Protein AF-A0A7S3YWC9-F1 (afdb_monomer_lite)

Structure (mmCIF, N/CA/C/O backbone):
data_AF-A0A7S3YWC9-F1
#
_entry.id   AF-A0A7S3YWC9-F1
#
loop_
_atom_site.group_PDB
_atom_site.id
_atom_site.type_symbol
_atom_site.label_atom_id
_atom_site.label_alt_id
_atom_site.label_comp_id
_atom_site.label_asym_id
_atom_site.label_entity_id
_atom_site.label_seq_id
_atom_site.pdbx_PDB_ins_code
_atom_site.Cartn_x
_atom_site.Cartn_y
_atom_site.Cartn_z
_atom_site.occupancy
_atom_site.B_iso_or_equiv
_atom_site.auth_seq_id
_atom_site.auth_comp_id
_atom_site.auth_asym_id
_atom_site.auth_atom_id
_atom_site.pdbx_PDB_model_num
ATOM 1 N N . MET A 1 1 ? -3.045 -3.819 38.146 1.00 42.88 1 MET A N 1
ATOM 2 C CA . MET A 1 1 ? -2.302 -2.640 38.639 1.00 42.88 1 MET A CA 1
ATOM 3 C C . MET A 1 1 ? -0.813 -2.975 38.538 1.00 42.88 1 MET A C 1
ATOM 5 O O . MET A 1 1 ? -0.310 -3.694 39.388 1.00 42.88 1 MET A O 1
ATOM 9 N N . PHE A 1 2 ? -0.145 -2.601 37.438 1.00 42.12 2 PHE A N 1
ATOM 10 C CA . PHE A 1 2 ? 1.292 -2.864 37.251 1.00 42.12 2 PHE A CA 1
ATOM 11 C C . PHE A 1 2 ? 2.088 -1.762 37.959 1.00 42.12 2 PHE A C 1
ATOM 13 O O . PHE A 1 2 ? 1.835 -0.580 37.729 1.00 42.12 2 PHE A O 1
ATOM 20 N N . ARG A 1 3 ? 2.966 -2.163 38.887 1.00 41.91 3 ARG A N 1
ATOM 21 C CA . ARG A 1 3 ? 3.725 -1.267 39.766 1.00 41.91 3 ARG A CA 1
ATOM 22 C C . ARG A 1 3 ? 4.802 -0.473 39.016 1.00 41.91 3 ARG A C 1
ATOM 24 O O . ARG A 1 3 ? 5.261 -0.832 37.939 1.00 41.91 3 ARG A O 1
ATOM 31 N N . THR A 1 4 ? 5.141 0.635 39.656 1.00 50.56 4 THR A N 1
ATOM 32 C CA . THR A 1 4 ? 5.934 1.804 39.277 1.00 50.56 4 THR A CA 1
ATOM 33 C C . THR A 1 4 ? 7.431 1.556 39.064 1.00 50.56 4 THR A C 1
ATOM 35 O O . THR A 1 4 ? 8.121 1.118 39.977 1.00 50.56 4 THR A O 1
ATOM 38 N N . ALA A 1 5 ? 7.918 1.948 37.884 1.00 52.59 5 ALA A N 1
ATOM 39 C CA . ALA A 1 5 ? 9.000 2.909 37.592 1.00 52.59 5 ALA A CA 1
ATOM 40 C C . ALA A 1 5 ? 10.338 2.951 38.376 1.00 52.59 5 ALA A C 1
ATOM 42 O O . ALA A 1 5 ? 11.137 3.823 38.052 1.00 52.59 5 ALA A O 1
ATOM 43 N N . ARG A 1 6 ? 10.642 2.080 39.347 1.00 50.91 6 ARG A N 1
ATOM 44 C CA . ARG A 1 6 ? 11.919 2.172 40.095 1.00 50.91 6 ARG A CA 1
ATOM 45 C C . ARG A 1 6 ? 12.992 1.127 39.776 1.00 50.91 6 ARG A C 1
ATOM 47 O O . ARG A 1 6 ? 14.111 1.332 40.211 1.00 50.91 6 ARG A O 1
ATOM 54 N N . ASP A 1 7 ? 12.716 0.147 38.912 1.00 51.97 7 ASP A N 1
ATOM 55 C CA . ASP A 1 7 ? 13.722 -0.811 38.403 1.00 51.97 7 ASP A CA 1
ATOM 56 C C . ASP A 1 7 ? 13.701 -0.912 36.864 1.00 51.97 7 ASP A C 1
ATOM 58 O O . ASP A 1 7 ? 13.568 -1.987 36.282 1.00 51.97 7 ASP A O 1
ATOM 62 N N . GLN A 1 8 ? 13.793 0.220 36.157 1.00 53.19 8 GLN A N 1
ATOM 63 C CA . GLN A 1 8 ? 13.735 0.251 34.681 1.00 53.19 8 GLN A CA 1
ATOM 64 C C . GLN A 1 8 ? 15.002 -0.261 33.962 1.00 53.19 8 GLN A C 1
ATOM 66 O O . GLN A 1 8 ? 15.089 -0.149 32.743 1.00 53.19 8 GLN A O 1
ATOM 71 N N . HIS A 1 9 ? 15.968 -0.862 34.662 1.00 58.16 9 HIS A N 1
ATOM 72 C CA . HIS A 1 9 ? 17.237 -1.297 34.059 1.00 58.16 9 HIS A CA 1
ATOM 73 C C . HIS A 1 9 ? 17.319 -2.784 33.671 1.00 58.16 9 HIS A C 1
ATOM 75 O O . HIS A 1 9 ? 18.366 -3.215 33.199 1.00 58.16 9 HIS A O 1
ATOM 81 N N . THR A 1 10 ? 16.256 -3.582 33.818 1.00 73.25 10 THR A N 1
ATOM 82 C CA . THR A 1 10 ? 16.351 -5.045 33.609 1.00 73.25 10 THR A CA 1
ATOM 83 C C . THR A 1 10 ? 15.710 -5.575 32.325 1.00 73.25 10 THR A C 1
ATOM 85 O O . THR A 1 10 ? 15.980 -6.715 31.952 1.00 73.25 10 THR A O 1
ATOM 88 N N . ALA A 1 11 ? 14.915 -4.780 31.602 1.00 78.06 11 ALA A N 1
ATOM 89 C CA . ALA A 1 11 ? 14.302 -5.209 30.343 1.00 78.06 11 ALA A CA 1
ATOM 90 C C . ALA A 1 11 ? 14.842 -4.392 29.154 1.00 78.06 11 ALA A C 1
ATOM 92 O O . ALA A 1 11 ? 14.719 -3.168 29.166 1.00 78.06 11 ALA A O 1
ATOM 93 N N . PRO A 1 12 ? 15.361 -5.030 28.083 1.00 87.69 12 PRO A N 1
ATOM 94 C CA . PRO A 1 12 ? 15.857 -4.322 26.899 1.00 87.69 12 PRO A CA 1
ATOM 95 C C . PRO A 1 12 ? 14.731 -3.738 26.023 1.00 87.69 12 PRO A C 1
ATOM 97 O O . PRO A 1 12 ? 14.980 -3.274 24.912 1.00 87.69 12 PRO A O 1
ATOM 100 N N . PHE A 1 13 ? 13.479 -3.787 26.486 1.00 85.12 13 PHE A N 1
ATOM 101 C CA . PHE A 1 13 ? 12.311 -3.302 25.762 1.00 85.12 13 PHE A CA 1
ATOM 102 C C . PHE A 1 13 ? 11.205 -2.838 26.714 1.00 85.12 13 PHE A C 1
ATOM 104 O O . PHE A 1 13 ? 11.057 -3.334 27.831 1.00 85.12 13 PHE A O 1
ATOM 111 N N . ALA A 1 14 ? 10.367 -1.922 26.228 1.00 82.19 14 ALA A N 1
ATOM 112 C CA . ALA A 1 14 ? 9.150 -1.505 26.911 1.00 82.19 14 ALA A CA 1
ATOM 113 C C . ALA A 1 14 ? 7.955 -2.315 26.387 1.00 82.19 14 ALA A C 1
ATOM 115 O O . ALA A 1 14 ? 7.675 -2.323 25.187 1.00 82.19 14 ALA A O 1
ATOM 116 N N . MET A 1 15 ? 7.218 -2.975 27.280 1.00 83.56 15 MET A N 1
ATOM 117 C CA . MET A 1 15 ? 5.976 -3.655 26.913 1.00 83.56 15 MET A CA 1
ATOM 118 C C . MET A 1 15 ? 4.797 -2.683 27.003 1.00 83.56 15 MET A C 1
ATOM 120 O O . MET A 1 15 ? 4.598 -2.020 28.019 1.00 83.56 15 MET A O 1
ATOM 124 N N . GLN A 1 16 ? 3.991 -2.608 25.944 1.00 82.62 16 GLN A N 1
ATOM 125 C CA . GLN A 1 16 ? 2.797 -1.764 25.904 1.00 82.62 16 GLN A CA 1
ATOM 126 C C . GLN A 1 16 ? 1.638 -2.489 25.223 1.00 82.62 16 GLN A C 1
ATOM 128 O O . GLN A 1 16 ? 1.804 -3.105 24.170 1.00 82.62 16 GLN A O 1
ATOM 133 N N . SER A 1 17 ? 0.438 -2.364 25.789 1.00 87.12 17 SER A N 1
ATOM 134 C CA . SER A 1 17 ? -0.778 -2.883 25.168 1.00 87.12 17 SER A CA 1
ATOM 135 C C . SER A 1 17 ? -1.225 -2.016 23.984 1.00 87.12 17 SER A C 1
ATOM 137 O O . SER A 1 17 ? -0.977 -0.802 23.917 1.00 87.12 17 SER A O 1
ATOM 139 N N . LYS A 1 18 ? -1.905 -2.645 23.021 1.00 89.19 18 LYS A N 1
ATOM 140 C CA . LYS A 1 18 ? -2.627 -1.932 21.961 1.00 89.19 18 LYS A CA 1
ATOM 141 C C . LYS A 1 18 ? -3.876 -1.278 22.556 1.00 89.19 18 LYS A C 1
ATOM 143 O O . LYS A 1 18 ? -4.546 -1.885 23.389 1.00 89.19 18 LYS A O 1
ATOM 148 N N . THR A 1 19 ? -4.190 -0.060 22.120 1.00 90.19 19 THR A N 1
ATOM 149 C CA . THR A 1 19 ? -5.457 0.582 22.487 1.00 90.19 19 THR A CA 1
ATOM 150 C C . THR A 1 19 ? -6.546 0.062 21.562 1.00 90.19 19 THR A C 1
ATOM 152 O O . THR A 1 19 ? -6.403 0.133 20.342 1.00 90.19 19 THR A O 1
ATOM 155 N N . PHE A 1 20 ? -7.641 -0.427 22.135 1.00 93.31 20 PHE A N 1
ATOM 156 C CA . PHE A 1 20 ? -8.847 -0.769 21.390 1.00 93.31 20 PHE A CA 1
ATOM 157 C C . PHE A 1 20 ? -9.882 0.329 21.611 1.00 93.31 20 PHE A C 1
ATOM 159 O O . PHE A 1 20 ? -10.142 0.725 22.747 1.00 93.31 20 PHE A O 1
ATOM 166 N N . LYS A 1 21 ? -10.472 0.829 20.525 1.00 95.00 21 LYS A N 1
ATOM 167 C CA . LYS A 1 21 ? -11.544 1.826 20.574 1.00 95.00 21 LYS A CA 1
ATOM 168 C C . LYS A 1 21 ? -12.796 1.263 19.896 1.00 95.00 21 LYS A C 1
ATOM 170 O O . LYS A 1 21 ? -12.677 0.529 18.916 1.00 95.00 21 LYS A O 1
ATOM 175 N N . PRO A 1 22 ? -14.004 1.587 20.389 1.00 95.00 22 PRO A N 1
ATOM 176 C CA . PRO A 1 22 ? -15.235 1.143 19.745 1.00 95.00 22 PRO A CA 1
ATOM 177 C C . PRO A 1 22 ? -15.368 1.778 18.356 1.00 95.00 22 PRO A C 1
ATOM 179 O O . PRO A 1 22 ? -14.975 2.929 18.174 1.00 95.00 22 PRO A O 1
ATOM 182 N N . LYS A 1 23 ? -16.003 1.083 17.400 1.00 95.19 23 LYS A N 1
ATOM 183 C CA . LYS A 1 23 ? -16.115 1.540 15.997 1.00 95.19 23 LYS A CA 1
ATOM 184 C C . LYS A 1 23 ? -16.633 2.976 15.832 1.00 95.19 23 LYS A C 1
ATOM 186 O O . LYS A 1 23 ? -16.156 3.711 14.980 1.00 95.19 23 LYS A O 1
ATOM 191 N N . ARG A 1 24 ? -17.530 3.437 16.716 1.00 93.50 24 ARG A N 1
ATOM 192 C CA . ARG A 1 24 ? -18.053 4.823 16.726 1.00 93.50 24 ARG A CA 1
ATOM 193 C C . ARG A 1 24 ? -16.973 5.903 16.893 1.00 93.50 24 ARG A C 1
ATOM 195 O O . ARG A 1 24 ? -17.226 7.069 16.618 1.00 93.50 24 ARG A O 1
ATOM 202 N N . LYS A 1 25 ? -15.790 5.526 17.384 1.00 96.31 25 LYS A N 1
ATOM 203 C CA . LYS A 1 25 ? -14.623 6.393 17.570 1.00 96.31 25 LYS A CA 1
ATOM 204 C C . LYS A 1 25 ? -13.650 6.344 16.389 1.00 96.31 25 LYS A C 1
ATOM 206 O O . LYS A 1 25 ? -12.582 6.932 16.491 1.00 96.31 25 LYS A O 1
ATOM 211 N N . VAL A 1 26 ? -13.992 5.693 15.273 1.00 96.94 26 VAL A N 1
ATOM 212 C CA . VAL A 1 26 ? -13.088 5.584 14.115 1.00 96.94 26 VAL A CA 1
ATOM 213 C C . VAL A 1 26 ? -12.642 6.950 13.589 1.00 96.94 26 VAL A C 1
ATOM 215 O O . VAL A 1 26 ? -11.472 7.112 13.276 1.00 96.94 26 VAL A O 1
ATOM 218 N N . GLY A 1 27 ? -13.519 7.962 13.605 1.00 96.69 27 GLY A N 1
ATOM 219 C CA . GLY A 1 27 ? -13.151 9.326 13.209 1.00 96.69 27 GLY A CA 1
ATOM 220 C C . GLY A 1 27 ? -12.074 9.951 14.100 1.00 96.69 27 GLY A C 1
ATOM 221 O O . GLY A 1 27 ? -11.192 10.621 13.588 1.00 96.69 27 GLY A O 1
ATOM 222 N N . GLU A 1 28 ? -12.093 9.666 15.407 1.00 95.94 28 GLU A N 1
ATOM 223 C CA . GLU A 1 28 ? -11.056 10.115 16.354 1.00 95.94 28 GLU A CA 1
ATOM 224 C C . GLU A 1 28 ? -9.716 9.402 16.105 1.00 95.94 28 GLU A C 1
ATOM 226 O O . GLU A 1 28 ? -8.650 9.970 16.320 1.00 95.94 28 GLU A O 1
ATOM 231 N N . ILE A 1 29 ? -9.755 8.141 15.657 1.00 96.25 29 ILE A N 1
ATOM 232 C CA . ILE A 1 29 ? -8.544 7.400 15.281 1.00 96.25 29 ILE A CA 1
ATOM 233 C C . ILE A 1 29 ? -7.969 7.984 13.993 1.00 96.25 29 ILE A C 1
ATOM 235 O O . ILE A 1 29 ? -6.792 8.323 13.954 1.00 96.25 29 ILE A O 1
ATOM 239 N N . LEU A 1 30 ? -8.803 8.127 12.962 1.00 96.50 30 LEU A N 1
ATOM 240 C CA . LEU A 1 30 ? -8.395 8.637 11.656 1.00 96.50 30 LEU A CA 1
ATOM 241 C C . LEU A 1 30 ? -7.877 10.079 11.744 1.00 96.50 30 LEU A C 1
ATOM 243 O O . LEU A 1 30 ? -6.884 10.384 11.099 1.00 96.50 30 LEU A O 1
ATOM 247 N N . SER A 1 31 ? -8.448 10.934 12.603 1.00 95.25 31 SER A N 1
ATOM 248 C CA . SER A 1 31 ? -7.921 12.290 12.835 1.00 95.25 31 SER A CA 1
ATOM 249 C C . SER A 1 31 ? -6.534 12.310 13.484 1.00 95.25 31 SER A C 1
ATOM 251 O O . SER A 1 31 ? -5.832 13.311 13.400 1.00 95.25 31 SER A O 1
ATOM 253 N N . GLY A 1 32 ? -6.147 11.226 14.161 1.00 94.88 32 GLY A N 1
ATOM 254 C CA . GLY A 1 32 ? -4.802 11.057 14.710 1.00 94.88 32 GLY A CA 1
ATOM 255 C C . GLY A 1 32 ? -3.792 10.519 13.695 1.00 94.88 32 GLY A C 1
ATOM 256 O O . GLY A 1 32 ? -2.618 10.393 14.040 1.00 94.88 32 GLY A O 1
ATOM 257 N N . ILE A 1 33 ? -4.232 10.163 12.481 1.00 96.12 33 ILE A N 1
ATOM 258 C CA . ILE A 1 33 ? -3.363 9.699 11.400 1.00 96.12 33 ILE A CA 1
ATOM 259 C C . ILE A 1 33 ? -2.966 10.897 10.541 1.00 96.12 33 ILE A C 1
ATOM 261 O O . ILE A 1 33 ? -3.806 11.538 9.916 1.00 96.12 33 ILE A O 1
ATOM 265 N N . THR A 1 34 ? -1.671 11.177 10.478 1.00 95.19 34 THR A N 1
ATOM 266 C CA . THR A 1 34 ? -1.104 12.262 9.679 1.00 95.19 34 THR A CA 1
ATOM 267 C C . THR A 1 34 ? -0.250 11.703 8.551 1.00 95.19 34 THR A C 1
ATOM 269 O O . THR A 1 34 ? 0.509 10.750 8.739 1.00 95.19 34 THR A O 1
ATOM 272 N N . ARG A 1 35 ? -0.388 12.285 7.355 1.00 92.50 35 ARG A N 1
ATOM 273 C CA . ARG A 1 35 ? 0.457 11.978 6.197 1.00 92.50 35 ARG A CA 1
ATOM 274 C C . ARG A 1 35 ? 1.744 12.792 6.294 1.00 92.50 35 ARG A C 1
ATOM 276 O O . ARG A 1 35 ? 1.698 14.009 6.431 1.00 92.50 35 ARG A O 1
ATOM 283 N N . ASP A 1 36 ? 2.877 12.117 6.205 1.00 90.69 36 ASP A N 1
ATOM 284 C CA . ASP A 1 36 ? 4.201 12.719 6.129 1.00 90.69 36 ASP A CA 1
ATOM 285 C C . ASP A 1 36 ? 4.582 12.898 4.657 1.00 90.69 36 ASP A C 1
ATOM 287 O O . ASP A 1 36 ? 4.809 11.928 3.926 1.00 90.69 36 ASP A O 1
ATOM 291 N N . SER A 1 37 ? 4.590 14.153 4.207 1.00 75.50 37 SER A N 1
ATOM 292 C CA . SER A 1 37 ? 4.972 14.543 2.848 1.00 75.50 37 SER A CA 1
ATOM 293 C C . SER A 1 37 ? 6.489 14.552 2.630 1.00 75.50 37 SER A C 1
ATOM 295 O O . SER A 1 37 ? 6.927 14.644 1.487 1.00 75.50 37 SER A O 1
ATOM 297 N N . GLY A 1 38 ? 7.295 14.425 3.692 1.00 69.44 38 GLY A N 1
ATOM 298 C CA . GLY A 1 38 ? 8.759 14.513 3.652 1.00 69.44 38 GLY A CA 1
ATOM 299 C C . GLY A 1 38 ? 9.486 13.189 3.398 1.00 69.44 38 GLY A C 1
ATOM 300 O O . GLY A 1 38 ? 10.707 13.112 3.560 1.00 69.44 38 GLY A O 1
ATOM 301 N N . SER A 1 39 ? 8.774 12.121 3.030 1.00 68.56 39 SER A N 1
ATOM 302 C CA . SER A 1 39 ? 9.408 10.839 2.714 1.00 68.56 39 SER A CA 1
ATOM 303 C C . SER A 1 39 ? 10.338 10.999 1.509 1.00 68.56 39 SER A C 1
ATOM 305 O O . SER A 1 39 ? 9.888 11.227 0.387 1.00 68.56 39 SER A O 1
ATOM 307 N N . HIS A 1 40 ? 11.643 10.811 1.728 1.00 64.50 40 HIS A N 1
ATOM 308 C CA . HIS A 1 40 ? 12.682 10.890 0.690 1.00 64.50 40 HIS A CA 1
ATOM 309 C C . HIS A 1 40 ? 12.426 9.935 -0.489 1.00 64.50 40 HIS A C 1
ATOM 311 O O . HIS A 1 40 ? 12.984 10.106 -1.565 1.00 64.50 40 HIS A O 1
ATOM 317 N N . SER A 1 41 ? 11.582 8.922 -0.280 1.00 66.75 41 SER A N 1
ATOM 318 C CA . SER A 1 41 ? 11.246 7.899 -1.266 1.00 66.75 41 SER A CA 1
ATOM 319 C C . SER A 1 41 ? 10.027 8.228 -2.131 1.00 66.75 41 SER A C 1
ATOM 321 O O . SER A 1 41 ? 9.595 7.362 -2.881 1.00 66.75 41 SER A O 1
ATOM 323 N N . GLY A 1 42 ? 9.390 9.396 -1.965 1.00 76.31 42 GLY A N 1
ATOM 324 C CA . GLY A 1 42 ? 8.139 9.753 -2.655 1.00 76.31 42 GLY A CA 1
ATOM 325 C C . GLY A 1 42 ? 6.913 8.922 -2.242 1.00 76.31 42 GLY A C 1
ATOM 326 O O . GLY A 1 42 ? 5.780 9.338 -2.476 1.00 76.31 42 GLY A O 1
ATOM 327 N N . HIS A 1 43 ? 7.118 7.778 -1.583 1.00 82.19 43 HIS A N 1
ATOM 328 C CA . HIS A 1 43 ? 6.066 6.935 -1.038 1.00 82.19 43 HIS A CA 1
ATOM 329 C C . HIS A 1 43 ? 5.444 7.605 0.196 1.00 82.19 43 HIS A C 1
ATOM 331 O O . HIS A 1 43 ? 6.183 7.967 1.124 1.00 82.19 43 HIS A O 1
ATOM 337 N N . PRO A 1 44 ? 4.107 7.731 0.267 1.00 86.56 44 PRO A N 1
ATOM 338 C CA . PRO A 1 44 ? 3.444 8.340 1.409 1.00 86.56 44 PRO A CA 1
ATOM 339 C C . PRO A 1 44 ? 3.687 7.508 2.671 1.00 86.56 44 PRO A C 1
ATOM 341 O O . PRO A 1 44 ? 3.546 6.284 2.672 1.00 86.56 44 PRO A O 1
ATOM 344 N N . VAL A 1 45 ? 4.066 8.172 3.759 1.00 91.62 45 VAL A N 1
ATOM 345 C CA . VAL A 1 45 ? 4.195 7.549 5.079 1.00 91.62 45 VAL A CA 1
ATOM 346 C C . VAL A 1 45 ? 3.120 8.143 5.970 1.00 91.62 45 VAL A C 1
ATOM 348 O O . VAL A 1 45 ? 2.926 9.354 5.977 1.00 91.62 45 VAL A O 1
ATOM 351 N N . PHE A 1 46 ? 2.414 7.305 6.720 1.00 94.00 46 PHE A N 1
ATOM 352 C CA . PHE A 1 46 ? 1.410 7.769 7.669 1.00 94.00 46 PHE A CA 1
ATOM 353 C C . PHE A 1 46 ? 1.877 7.484 9.088 1.00 94.00 46 PHE A C 1
ATOM 355 O O . PHE A 1 46 ? 2.466 6.439 9.369 1.00 94.00 46 PHE A O 1
ATOM 362 N N . TRP A 1 47 ? 1.601 8.419 9.986 1.00 96.00 47 TRP A N 1
ATOM 363 C CA . TRP A 1 47 ? 1.915 8.315 11.401 1.00 96.00 47 TRP A CA 1
ATOM 364 C C . TRP A 1 47 ? 0.637 8.422 12.210 1.00 96.00 47 TRP A C 1
ATOM 366 O O . TRP A 1 47 ? -0.181 9.289 11.947 1.00 96.00 47 TRP A O 1
ATOM 376 N N . PHE A 1 48 ? 0.477 7.565 13.212 1.00 96.06 48 PHE A N 1
ATOM 377 C CA . PHE A 1 48 ? -0.591 7.681 14.195 1.00 96.06 48 PHE A CA 1
ATOM 378 C C . PHE A 1 48 ? -0.032 8.230 15.505 1.00 96.06 48 PHE A C 1
ATOM 380 O O . PHE A 1 48 ? 0.886 7.631 16.085 1.00 96.06 48 PHE A O 1
ATOM 387 N N . GLU A 1 49 ? -0.599 9.343 15.965 1.00 95.25 49 GLU A N 1
ATOM 388 C CA . GLU A 1 49 ? -0.279 9.952 17.253 1.00 95.25 49 GLU A CA 1
ATOM 389 C C . GLU A 1 49 ? -1.388 9.716 18.283 1.00 95.25 49 GLU A C 1
ATOM 391 O O . GLU A 1 49 ? -2.569 9.944 18.029 1.00 95.25 49 GLU A O 1
ATOM 396 N N . GLU A 1 50 ? -1.002 9.270 19.479 1.00 93.62 50 GLU A N 1
ATOM 397 C CA . GLU A 1 50 ? -1.924 8.998 20.582 1.00 93.62 50 GLU A CA 1
ATOM 398 C C . GLU A 1 50 ? -1.360 9.527 21.903 1.00 93.62 50 GLU A C 1
ATOM 400 O O . GLU A 1 50 ? -0.220 9.232 22.269 1.00 93.62 50 GLU A O 1
ATOM 405 N N . ASN A 1 51 ? -2.182 10.264 22.651 1.00 91.38 51 ASN A N 1
ATOM 406 C CA . ASN A 1 51 ? -1.875 10.668 24.021 1.00 91.38 51 ASN A CA 1
ATOM 407 C C . ASN A 1 51 ? -2.346 9.580 24.994 1.00 91.38 51 ASN A C 1
ATOM 409 O O . ASN A 1 51 ? -3.522 9.213 25.000 1.00 91.38 51 ASN A O 1
ATOM 413 N N . ARG A 1 52 ? -1.436 9.069 25.829 1.00 86.50 52 ARG A N 1
ATOM 414 C CA . ARG A 1 52 ? -1.721 8.090 26.889 1.00 86.50 52 ARG A CA 1
ATOM 415 C C . ARG A 1 52 ? -1.318 8.647 28.250 1.00 86.50 52 ARG A C 1
ATOM 417 O O . ARG A 1 52 ? -0.523 9.578 28.335 1.00 86.50 52 ARG A O 1
ATOM 424 N N . SER A 1 53 ? -1.778 8.004 29.323 1.00 87.69 53 SER A N 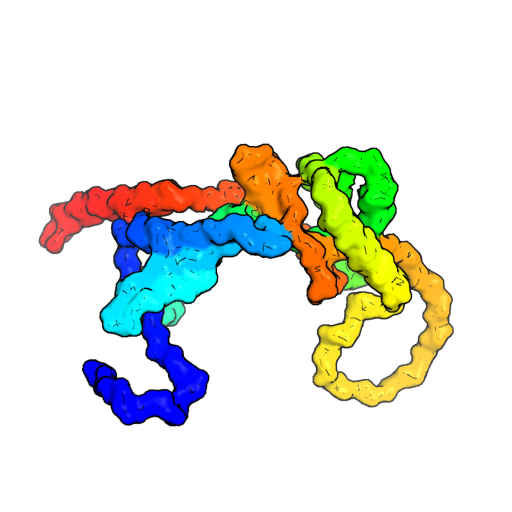1
ATOM 425 C CA . SER A 1 53 ? -1.295 8.287 30.684 1.00 87.69 53 SER A CA 1
ATOM 426 C C . SER A 1 53 ? 0.214 8.059 30.846 1.00 87.69 53 SER A C 1
ATOM 428 O O . SER A 1 53 ? 0.835 8.660 31.712 1.00 87.69 53 SER A O 1
ATOM 430 N N . THR A 1 54 ? 0.813 7.219 29.997 1.00 85.25 54 THR A N 1
ATOM 431 C CA . THR A 1 54 ? 2.258 6.949 29.952 1.00 85.25 54 THR A CA 1
ATOM 432 C C . THR A 1 54 ? 3.038 7.899 29.035 1.00 85.25 54 THR A C 1
ATOM 434 O O . THR A 1 54 ? 4.225 7.677 28.824 1.00 85.25 54 THR A O 1
ATOM 437 N N . GLY A 1 55 ? 2.386 8.899 28.432 1.00 89.12 55 GLY A N 1
ATOM 438 C CA . GLY A 1 55 ? 3.001 9.853 27.505 1.00 89.12 55 GLY A CA 1
ATOM 439 C C . GLY A 1 55 ? 2.428 9.816 26.085 1.00 89.12 55 GLY A C 1
ATOM 440 O O . GLY A 1 55 ? 1.502 9.061 25.772 1.00 89.12 55 GLY A O 1
ATOM 441 N N . LYS A 1 56 ? 2.986 10.665 25.215 1.00 91.38 56 LYS A N 1
ATOM 442 C CA . LYS A 1 56 ? 2.627 10.749 23.794 1.00 91.38 56 LYS A CA 1
ATOM 443 C C . LYS A 1 56 ? 3.346 9.658 23.003 1.00 91.38 56 LYS A C 1
ATOM 445 O O . LYS A 1 56 ? 4.551 9.470 23.148 1.00 91.38 56 LYS A O 1
ATOM 450 N N . ARG A 1 57 ? 2.613 8.952 22.144 1.00 89.88 57 ARG A N 1
ATOM 451 C CA . ARG A 1 57 ? 3.143 7.905 21.267 1.00 89.88 57 ARG A CA 1
ATOM 452 C C . ARG A 1 57 ? 2.948 8.297 19.810 1.00 89.88 57 ARG A C 1
ATOM 454 O O . ARG A 1 57 ? 1.880 8.779 19.449 1.00 89.88 57 ARG A O 1
ATOM 461 N N . ARG A 1 58 ? 3.953 8.021 18.980 1.00 94.00 58 ARG A N 1
ATOM 462 C CA . ARG A 1 58 ? 3.926 8.208 17.526 1.00 94.00 58 ARG A CA 1
ATOM 463 C C . ARG A 1 58 ? 4.445 6.934 16.860 1.00 94.00 58 ARG A C 1
ATOM 465 O O . ARG A 1 58 ? 5.559 6.517 17.155 1.00 94.00 58 ARG A O 1
ATOM 472 N N . ASN A 1 59 ? 3.644 6.284 16.014 1.00 93.94 59 ASN A N 1
ATOM 473 C CA . ASN A 1 59 ? 4.080 5.100 15.253 1.00 93.94 59 ASN A CA 1
ATOM 474 C C . ASN A 1 59 ? 3.705 5.228 13.786 1.00 93.94 59 ASN A C 1
ATOM 476 O O . ASN A 1 59 ? 2.687 5.844 13.477 1.00 93.94 59 ASN A O 1
ATOM 480 N N . MET A 1 60 ? 4.468 4.573 12.913 1.00 94.81 60 MET A N 1
ATOM 481 C CA . MET A 1 60 ? 4.040 4.368 11.534 1.00 94.81 60 MET A CA 1
ATOM 482 C C . MET A 1 60 ? 2.710 3.610 11.519 1.00 94.81 60 MET A C 1
ATOM 484 O O . MET A 1 60 ? 2.481 2.705 12.328 1.00 94.81 60 MET A O 1
ATOM 488 N N . ASN A 1 61 ? 1.829 4.004 10.614 1.00 95.38 61 ASN A N 1
ATOM 489 C CA . ASN A 1 61 ? 0.492 3.462 10.477 1.00 95.38 61 ASN A CA 1
ATOM 490 C C . ASN A 1 61 ? 0.223 3.126 9.008 1.00 95.38 61 ASN A C 1
ATOM 492 O O . ASN A 1 61 ? 0.617 3.862 8.110 1.00 95.38 61 ASN A O 1
ATOM 496 N N . ASP A 1 62 ? -0.441 2.000 8.771 1.00 94.38 62 ASP A N 1
ATOM 497 C CA . ASP A 1 62 ? -0.828 1.539 7.440 1.00 94.38 62 ASP A CA 1
ATOM 498 C C . ASP A 1 62 ? -2.344 1.316 7.318 1.00 94.38 62 ASP A C 1
ATOM 500 O O . ASP A 1 62 ? -2.799 0.583 6.442 1.00 94.38 62 ASP A O 1
ATOM 504 N N . GLY A 1 63 ? -3.127 1.949 8.197 1.00 96.06 63 GLY A N 1
ATOM 505 C CA . GLY A 1 63 ? -4.581 1.908 8.213 1.00 96.06 63 GLY A CA 1
ATOM 506 C C . GLY A 1 63 ? -5.175 1.421 9.536 1.00 96.06 63 GLY A C 1
ATOM 507 O O . GLY A 1 63 ? -4.702 1.752 10.628 1.00 96.06 63 GLY A O 1
ATOM 508 N N . LEU A 1 64 ? -6.270 0.668 9.430 1.00 97.31 64 LEU A N 1
ATOM 509 C CA . LEU A 1 64 ? -7.126 0.257 10.542 1.00 97.31 64 LEU A CA 1
ATOM 510 C C . LEU A 1 64 ? -7.338 -1.256 10.553 1.00 97.31 64 LEU A C 1
ATOM 512 O O . LEU A 1 64 ? -7.414 -1.901 9.509 1.00 97.31 64 LEU A O 1
ATOM 516 N N . ILE A 1 65 ? -7.511 -1.806 11.754 1.00 97.00 65 ILE A N 1
ATOM 517 C CA . ILE A 1 65 ? -7.921 -3.194 11.970 1.00 97.00 65 ILE A CA 1
ATOM 518 C C . ILE A 1 65 ? -9.256 -3.187 12.707 1.00 97.00 65 ILE A C 1
ATOM 520 O O . ILE A 1 65 ? -9.371 -2.607 13.788 1.00 97.00 65 ILE A O 1
ATOM 524 N N . PHE A 1 66 ? -10.255 -3.847 12.130 1.00 96.12 66 PHE A N 1
ATOM 525 C CA . PHE A 1 66 ? -11.557 -4.057 12.742 1.00 96.12 66 PHE A CA 1
ATOM 526 C C . PHE A 1 66 ? -11.621 -5.476 13.290 1.00 96.12 66 PHE A C 1
ATOM 528 O O . PHE A 1 66 ? -11.584 -6.463 12.556 1.00 96.12 66 PHE A O 1
ATOM 535 N N . THR A 1 67 ? -11.718 -5.553 14.610 1.00 94.94 67 THR A N 1
ATOM 536 C CA . THR A 1 67 ? -11.790 -6.795 15.368 1.00 94.94 67 THR A CA 1
ATOM 537 C C . THR A 1 67 ? -13.209 -6.917 15.924 1.00 94.94 67 THR A C 1
ATOM 539 O O . THR A 1 67 ? -13.630 -6.032 16.676 1.00 94.94 67 THR A O 1
ATOM 542 N N . PRO A 1 68 ? -13.966 -7.967 15.563 1.00 93.44 68 PRO A N 1
ATOM 543 C CA . PRO A 1 68 ? -15.262 -8.242 16.170 1.00 93.44 68 PRO A CA 1
ATOM 544 C C . PRO A 1 68 ? -15.169 -8.290 17.701 1.00 93.44 68 PRO A C 1
ATOM 546 O O . PRO A 1 68 ? -14.253 -8.902 18.250 1.00 93.44 68 PRO A O 1
ATOM 549 N N . SER A 1 69 ? -16.113 -7.643 18.392 1.00 90.00 69 SER A N 1
ATOM 550 C CA . SER A 1 69 ? -16.206 -7.700 19.861 1.00 90.00 69 SER A CA 1
ATOM 551 C C . SER A 1 69 ? -16.665 -9.069 20.364 1.00 90.00 69 SER A C 1
ATOM 553 O O . SER A 1 69 ? -16.410 -9.434 21.506 1.00 90.00 69 SER A O 1
ATOM 555 N N . GLU A 1 70 ? -17.352 -9.814 19.503 1.00 87.19 70 GLU A N 1
ATOM 556 C CA . GLU A 1 70 ? -17.849 -11.163 19.744 1.00 87.19 70 GLU A CA 1
ATOM 557 C C . GLU A 1 70 ? -16.934 -12.176 19.032 1.00 87.19 70 GLU A C 1
ATOM 559 O O . GLU A 1 70 ? -16.261 -11.840 18.060 1.00 87.19 70 GLU A O 1
ATOM 564 N N . GLY A 1 71 ? -16.876 -13.423 19.508 1.00 80.44 71 GLY A N 1
ATOM 565 C CA . GLY A 1 71 ? -16.101 -14.499 18.860 1.00 80.44 71 GLY A CA 1
ATOM 566 C C . GLY A 1 71 ? -14.795 -14.910 19.554 1.00 80.44 71 GLY A C 1
ATOM 567 O O . GLY A 1 71 ? -14.145 -15.854 19.099 1.00 80.44 71 GLY A O 1
ATOM 568 N N . GLY A 1 72 ? -14.440 -14.267 20.672 1.00 82.44 72 GLY A N 1
ATOM 569 C CA . GLY A 1 72 ? -13.256 -14.602 21.474 1.00 82.44 72 GLY A CA 1
ATOM 570 C C . GLY A 1 72 ? -11.931 -14.339 20.748 1.00 82.44 72 GLY A C 1
ATOM 571 O O . GLY A 1 72 ? -11.911 -13.879 19.614 1.00 82.44 72 GLY A O 1
ATOM 572 N N . TYR A 1 73 ? -10.801 -14.640 21.393 1.00 82.44 73 TYR A N 1
ATOM 573 C CA . TYR A 1 73 ? -9.465 -14.352 20.841 1.00 82.44 73 TYR A CA 1
ATOM 574 C C . TYR A 1 73 ? -9.172 -15.087 19.522 1.00 82.44 73 TYR A C 1
ATOM 576 O O . TYR A 1 73 ? -8.535 -14.537 18.631 1.00 82.44 73 TYR A O 1
ATOM 584 N N . MET A 1 74 ? -9.664 -16.322 19.385 1.00 82.69 74 MET A N 1
ATOM 585 C CA . MET A 1 74 ? -9.394 -17.164 18.214 1.00 82.69 74 MET A CA 1
ATOM 586 C C . MET A 1 74 ? -10.214 -16.779 16.977 1.00 82.69 74 MET A C 1
ATOM 588 O O . MET A 1 74 ? -9.898 -17.259 15.894 1.00 82.69 74 MET A O 1
ATOM 592 N N . GLN A 1 75 ? -11.286 -15.991 17.141 1.00 80.94 75 GLN A N 1
ATOM 593 C CA . GLN A 1 75 ? -12.113 -15.425 16.063 1.00 80.94 75 GLN A CA 1
ATOM 594 C C . GLN A 1 75 ? -12.483 -16.402 14.937 1.00 80.94 75 GLN A C 1
ATOM 596 O O . GLN A 1 75 ? -12.584 -16.028 13.776 1.00 80.94 75 GLN A O 1
ATOM 601 N N . ARG A 1 76 ? -12.746 -17.673 15.272 1.00 82.12 76 ARG A N 1
ATOM 602 C CA . ARG A 1 76 ? -12.993 -18.730 14.270 1.00 82.12 76 ARG A CA 1
ATOM 603 C C . ARG A 1 76 ? -14.231 -18.490 13.400 1.00 82.12 76 ARG A C 1
ATOM 605 O O . ARG A 1 76 ? -14.360 -19.120 12.360 1.00 82.12 76 ARG A O 1
ATOM 612 N N . LYS A 1 77 ? -15.162 -17.647 13.857 1.00 86.94 77 LYS A N 1
ATOM 613 C CA . LYS A 1 77 ? -16.475 -17.447 13.224 1.00 86.94 77 LYS A CA 1
ATOM 614 C C . LYS A 1 77 ? -16.662 -16.080 12.573 1.00 86.94 77 LYS A C 1
ATOM 616 O O . LYS A 1 77 ? -17.567 -15.945 11.762 1.00 86.94 77 LYS A O 1
ATOM 621 N N . LEU A 1 78 ? -15.869 -15.073 12.941 1.00 91.88 78 LEU A N 1
ATOM 622 C CA . LEU A 1 78 ? -16.061 -13.702 12.468 1.00 91.88 78 LEU A CA 1
ATOM 623 C C . LEU A 1 78 ? -14.751 -13.162 11.889 1.00 91.88 78 LEU A C 1
ATOM 625 O O . LEU A 1 78 ? -13.711 -13.307 12.533 1.00 91.88 78 LEU A O 1
ATOM 629 N N . PRO A 1 79 ? -14.782 -12.542 10.698 1.00 93.31 79 PRO A N 1
ATOM 630 C CA . PRO A 1 79 ? -13.568 -12.100 10.033 1.00 93.31 79 PRO A CA 1
ATOM 631 C C . PRO A 1 79 ? -12.939 -10.900 10.748 1.00 93.31 79 PRO A C 1
ATOM 633 O O . PRO A 1 79 ? -13.632 -10.001 11.230 1.00 93.31 79 PRO A O 1
ATOM 636 N N . ILE A 1 80 ? -11.606 -10.859 10.752 1.00 94.00 80 ILE A N 1
ATOM 637 C CA . ILE A 1 80 ? -10.847 -9.632 11.006 1.00 94.00 80 ILE A CA 1
ATOM 638 C C . ILE A 1 80 ? -10.789 -8.866 9.695 1.00 94.00 80 ILE A C 1
ATOM 640 O O . ILE A 1 80 ? -10.339 -9.409 8.686 1.00 94.00 80 ILE A O 1
ATOM 644 N N . LEU A 1 81 ? -11.196 -7.602 9.715 1.00 95.44 81 LEU A N 1
ATOM 645 C CA . LEU A 1 81 ? -11.095 -6.746 8.539 1.00 95.44 81 LEU A CA 1
ATOM 646 C C . LEU A 1 81 ? -9.908 -5.804 8.699 1.00 95.44 81 LEU A C 1
ATOM 648 O O . LEU A 1 81 ? -9.687 -5.236 9.770 1.00 95.44 81 LEU A O 1
ATOM 652 N N . LYS A 1 82 ? -9.155 -5.618 7.619 1.00 96.38 82 LYS A N 1
ATOM 653 C CA . LYS A 1 82 ? -8.111 -4.602 7.526 1.00 96.38 82 LYS A CA 1
ATOM 654 C C . LYS A 1 82 ? -8.537 -3.577 6.491 1.00 96.38 82 LYS A C 1
ATOM 656 O O . LYS A 1 82 ? -8.866 -3.939 5.369 1.00 96.38 82 LYS A O 1
ATOM 661 N N . TRP A 1 83 ? -8.474 -2.309 6.864 1.00 97.25 83 TRP A N 1
ATOM 662 C CA . TRP A 1 83 ? -8.537 -1.210 5.915 1.00 97.25 83 TRP A CA 1
ATOM 663 C C . TRP A 1 83 ? -7.159 -0.572 5.794 1.00 97.25 83 TRP A C 1
ATOM 665 O O . TRP A 1 83 ? -6.460 -0.412 6.793 1.00 97.25 83 TRP A O 1
ATOM 675 N N . LYS A 1 84 ? -6.783 -0.205 4.573 1.00 95.88 84 LYS A N 1
ATOM 676 C CA . LYS A 1 84 ? -5.543 0.491 4.233 1.00 95.88 84 LYS A CA 1
ATOM 677 C C . LYS A 1 84 ? -5.905 1.634 3.290 1.00 95.88 84 LYS A C 1
ATOM 679 O O . LYS A 1 84 ? -6.723 1.429 2.393 1.00 95.88 84 LYS A O 1
ATOM 684 N N . SER A 1 85 ? -5.304 2.807 3.490 1.00 94.06 85 SER A N 1
ATOM 685 C CA . SER A 1 85 ? -5.464 3.924 2.551 1.00 94.06 85 SER A CA 1
ATOM 686 C C . SER A 1 85 ? -5.060 3.481 1.143 1.00 94.06 85 SER A C 1
ATOM 688 O O . SER A 1 85 ? -4.058 2.777 0.990 1.00 94.06 85 SER A O 1
ATOM 690 N N . SER A 1 86 ? -5.809 3.897 0.121 1.00 93.31 86 SER A N 1
ATOM 691 C CA . SER A 1 86 ? -5.452 3.632 -1.278 1.00 93.31 86 SER A CA 1
ATOM 692 C C . SER A 1 86 ? -4.055 4.120 -1.638 1.00 93.31 86 SER A C 1
ATOM 694 O O . SER A 1 86 ? -3.382 3.469 -2.426 1.00 93.31 86 SER A O 1
ATOM 696 N N . ASP A 1 87 ? -3.593 5.193 -0.996 1.00 91.81 87 ASP A N 1
ATOM 697 C CA . ASP A 1 87 ? -2.257 5.767 -1.190 1.00 91.81 87 ASP A CA 1
ATOM 698 C C . ASP A 1 87 ? -1.130 4.784 -0.835 1.00 91.81 87 ASP A C 1
ATOM 700 O O . ASP A 1 87 ? 0.019 4.969 -1.221 1.00 91.81 87 ASP A O 1
ATOM 704 N N . LEU A 1 88 ? -1.444 3.743 -0.061 1.00 93.25 88 LEU A N 1
ATOM 705 C CA . LEU A 1 88 ? -0.498 2.714 0.349 1.00 93.25 88 LEU A CA 1
ATOM 706 C C . LEU A 1 88 ? -0.665 1.405 -0.430 1.00 93.25 88 LEU A C 1
ATOM 708 O O . LEU A 1 88 ? -0.010 0.417 -0.085 1.00 93.25 88 LEU A O 1
ATOM 712 N N . GLN A 1 89 ? -1.574 1.343 -1.403 1.00 95.06 89 GLN A N 1
ATOM 713 C CA . GLN A 1 89 ? -1.714 0.181 -2.272 1.00 95.06 89 GLN A CA 1
ATOM 714 C C . GLN A 1 89 ? -0.734 0.324 -3.432 1.00 95.06 89 GLN A C 1
ATOM 716 O O . GLN A 1 89 ? -0.944 1.107 -4.358 1.00 95.06 89 GLN A O 1
ATOM 721 N N . THR A 1 90 ? 0.357 -0.428 -3.345 1.00 95.75 90 THR A N 1
ATOM 722 C CA . THR A 1 90 ? 1.439 -0.406 -4.323 1.00 95.75 90 THR A CA 1
ATOM 723 C C . THR A 1 90 ? 1.635 -1.774 -4.949 1.00 95.75 90 THR A C 1
ATOM 725 O O . THR A 1 90 ? 1.265 -2.805 -4.380 1.00 95.75 90 THR A O 1
ATOM 728 N N . ILE A 1 91 ? 2.219 -1.774 -6.141 1.00 96.06 91 ILE A N 1
ATOM 729 C CA . ILE A 1 91 ? 2.701 -2.980 -6.808 1.00 96.06 91 ILE A CA 1
ATOM 730 C C . ILE A 1 91 ? 4.144 -2.768 -7.242 1.00 96.06 91 ILE A C 1
ATOM 732 O O . ILE A 1 91 ? 4.553 -1.657 -7.584 1.00 96.06 91 ILE A O 1
ATOM 736 N N . ASP A 1 92 ? 4.921 -3.843 -7.231 1.00 95.75 92 ASP A N 1
ATOM 737 C CA . ASP A 1 92 ? 6.273 -3.836 -7.774 1.00 95.75 92 ASP A CA 1
ATOM 738 C C . ASP A 1 92 ? 6.253 -4.369 -9.201 1.00 95.75 92 ASP A C 1
ATOM 740 O O . ASP A 1 92 ? 5.836 -5.502 -9.450 1.00 95.75 92 ASP A O 1
ATOM 744 N N . VAL A 1 93 ? 6.747 -3.575 -10.137 1.00 94.38 93 VAL A N 1
ATOM 745 C CA . VAL A 1 93 ? 6.770 -3.897 -11.565 1.00 94.38 93 VAL A CA 1
ATOM 746 C C . VAL A 1 93 ? 8.190 -3.791 -12.100 1.00 94.38 93 VAL A C 1
ATOM 748 O O . VAL A 1 93 ? 9.026 -3.085 -11.545 1.00 94.38 93 VAL A O 1
ATOM 751 N N . SER A 1 94 ? 8.489 -4.528 -13.162 1.00 93.12 94 SER A N 1
ATOM 752 C CA . SER A 1 94 ? 9.766 -4.445 -13.860 1.00 93.12 94 SER A CA 1
ATOM 753 C C . SER A 1 94 ? 9.696 -3.377 -14.945 1.00 93.12 94 SER A C 1
ATOM 755 O O . SER A 1 94 ? 8.684 -3.242 -15.629 1.00 93.12 94 SER A O 1
ATOM 757 N N . VAL A 1 95 ? 10.783 -2.636 -15.113 1.00 91.31 95 VAL A N 1
ATOM 758 C CA . VAL A 1 95 ? 10.994 -1.670 -16.188 1.00 91.31 95 VAL A CA 1
ATOM 759 C C . VAL A 1 95 ? 12.287 -2.040 -16.890 1.00 91.31 95 VAL A C 1
ATOM 761 O O . VAL A 1 95 ? 13.325 -2.206 -16.246 1.00 91.31 95 VAL A O 1
ATOM 764 N N . ARG A 1 96 ? 12.247 -2.164 -18.215 1.00 90.75 96 ARG A N 1
ATOM 765 C CA . ARG A 1 96 ? 13.433 -2.500 -19.004 1.00 90.75 96 ARG A CA 1
ATOM 766 C C . ARG A 1 96 ? 14.255 -1.252 -19.304 1.00 90.75 96 ARG A C 1
ATOM 768 O O . ARG A 1 96 ? 13.712 -0.179 -19.554 1.00 90.75 96 ARG A O 1
ATOM 775 N N . LEU A 1 97 ? 15.574 -1.411 -19.333 1.00 88.38 97 LEU A N 1
ATOM 776 C CA . LEU A 1 97 ? 16.514 -0.340 -19.661 1.00 88.38 97 LEU A CA 1
ATOM 777 C C . LEU A 1 97 ? 16.239 0.242 -21.054 1.00 88.38 97 LEU A C 1
ATOM 779 O O . LEU A 1 97 ? 16.270 1.454 -21.223 1.00 88.38 97 LEU A O 1
ATOM 783 N N . GLU A 1 98 ? 15.888 -0.609 -22.019 1.00 89.31 98 GLU A N 1
ATOM 784 C CA . GLU A 1 98 ? 15.532 -0.194 -23.383 1.00 89.31 98 GLU A CA 1
ATOM 785 C C . GLU A 1 98 ? 14.339 0.776 -23.421 1.00 89.31 98 GLU A C 1
ATOM 787 O O . GLU A 1 98 ? 14.308 1.695 -24.239 1.00 89.31 98 GLU A O 1
ATOM 792 N N . ASP A 1 99 ? 13.377 0.613 -22.510 1.00 88.12 99 ASP A N 1
ATOM 793 C CA . ASP A 1 99 ? 12.210 1.490 -22.410 1.00 88.12 99 ASP A CA 1
ATOM 794 C C . ASP A 1 99 ? 12.537 2.801 -21.682 1.00 88.12 99 ASP A C 1
ATOM 796 O O . ASP A 1 99 ? 11.914 3.821 -21.967 1.00 88.12 99 ASP A O 1
ATOM 800 N N . LEU A 1 100 ? 13.537 2.793 -20.794 1.00 86.69 100 LEU A N 1
ATOM 801 C CA . LEU A 1 100 ? 14.060 3.991 -20.124 1.00 86.69 100 LEU A CA 1
ATOM 802 C C . LEU A 1 100 ? 14.949 4.849 -21.026 1.00 86.69 100 LEU A C 1
ATOM 804 O O . LEU A 1 100 ? 15.064 6.054 -20.810 1.00 86.69 100 LEU A O 1
ATOM 808 N N . GLU A 1 101 ? 15.645 4.230 -21.977 1.00 85.88 101 GLU A N 1
ATOM 809 C CA . GLU A 1 101 ? 16.537 4.923 -22.913 1.00 85.88 101 GLU A CA 1
ATOM 810 C C . GLU A 1 101 ? 15.783 5.437 -24.148 1.00 85.88 101 GLU A C 1
ATOM 812 O O . GLU A 1 101 ? 16.206 6.408 -24.784 1.00 85.88 101 GLU A O 1
ATOM 817 N N . ARG A 1 102 ? 14.622 4.847 -24.458 1.00 85.12 102 ARG A N 1
ATOM 818 C CA . ARG A 1 102 ? 13.708 5.381 -25.468 1.00 85.12 102 ARG A CA 1
ATOM 819 C C . ARG A 1 102 ? 13.155 6.724 -24.982 1.00 85.12 102 ARG A C 1
ATOM 821 O O . ARG A 1 102 ? 12.620 6.817 -23.883 1.00 85.12 102 ARG A O 1
ATOM 828 N N . LYS A 1 103 ? 13.218 7.765 -25.822 1.00 79.19 103 LYS A N 1
ATOM 829 C CA . LYS A 1 103 ? 12.609 9.091 -25.570 1.00 79.19 103 LYS A CA 1
ATOM 830 C C . LYS A 1 103 ? 11.073 9.049 -25.685 1.00 79.19 103 LYS A C 1
ATOM 832 O O . LYS A 1 103 ? 10.484 9.790 -26.463 1.00 79.19 103 LYS A O 1
ATOM 837 N N . SER A 1 104 ? 10.448 8.125 -24.964 1.00 84.62 104 SER A N 1
ATOM 838 C CA . SER A 1 104 ? 9.001 7.967 -24.855 1.00 84.62 104 SER A CA 1
ATOM 839 C C . SER A 1 104 ? 8.471 8.853 -23.728 1.00 84.62 104 SER A C 1
ATOM 841 O O . SER A 1 104 ? 9.113 8.995 -22.687 1.00 84.62 104 SER A O 1
ATOM 843 N N . ASP A 1 105 ? 7.286 9.424 -23.916 1.00 84.62 105 ASP A N 1
ATOM 844 C CA . ASP A 1 105 ? 6.524 10.118 -22.871 1.00 84.62 105 ASP A CA 1
ATOM 845 C C . ASP A 1 105 ? 5.897 9.142 -21.860 1.00 84.62 105 ASP A C 1
ATOM 847 O O . ASP A 1 105 ? 5.526 9.532 -20.750 1.00 84.62 105 ASP A O 1
ATOM 851 N N . LYS A 1 106 ? 5.815 7.862 -22.236 1.00 85.38 106 LYS A N 1
ATOM 852 C CA . LYS A 1 106 ? 5.175 6.787 -21.476 1.00 85.38 106 LYS A CA 1
ATOM 853 C C . LYS A 1 106 ? 6.167 5.707 -21.082 1.00 85.38 106 LYS A C 1
ATOM 855 O O . LYS A 1 106 ? 6.995 5.286 -21.896 1.00 85.38 106 LYS A O 1
ATOM 860 N N . LEU A 1 107 ? 6.033 5.229 -19.849 1.00 86.25 107 LEU A N 1
ATOM 861 C CA . LEU A 1 107 ? 6.811 4.123 -19.310 1.00 86.25 107 LEU A CA 1
ATOM 862 C C . LEU A 1 107 ? 6.097 2.790 -19.559 1.00 86.25 107 LEU A C 1
ATOM 864 O O . LEU A 1 107 ? 4.941 2.618 -19.174 1.00 86.25 107 LEU A O 1
ATOM 868 N N . LYS A 1 108 ? 6.804 1.828 -20.160 1.00 88.94 108 LYS A N 1
ATOM 869 C CA . LYS A 1 108 ? 6.341 0.438 -20.229 1.00 88.94 108 LYS A CA 1
ATOM 870 C C . LYS A 1 108 ? 6.730 -0.304 -18.959 1.00 88.94 108 LYS A C 1
ATOM 872 O O . LYS A 1 108 ? 7.867 -0.194 -18.497 1.00 88.94 108 LYS A O 1
ATOM 877 N N . ILE A 1 109 ? 5.790 -1.070 -18.420 1.00 90.94 109 ILE A N 1
ATOM 878 C CA . ILE A 1 109 ? 5.988 -1.863 -17.210 1.00 90.94 109 ILE A CA 1
ATOM 879 C C . ILE A 1 109 ? 5.586 -3.317 -17.438 1.00 90.94 109 ILE A C 1
ATOM 881 O O . ILE A 1 109 ? 4.685 -3.641 -18.210 1.00 90.94 109 ILE A O 1
ATOM 885 N N . TYR A 1 110 ? 6.261 -4.205 -16.724 1.00 90.25 110 TYR A N 1
ATOM 886 C CA . TYR A 1 110 ? 6.121 -5.643 -16.883 1.00 90.25 110 TYR A CA 1
ATOM 887 C C . TYR A 1 110 ? 5.893 -6.291 -15.522 1.00 90.25 110 TYR A C 1
ATOM 889 O O . TYR A 1 110 ? 6.445 -5.862 -14.506 1.00 90.25 110 TYR A O 1
ATOM 897 N N . CYS A 1 111 ? 5.103 -7.356 -15.495 1.00 90.50 111 CYS A N 1
ATOM 898 C CA . CYS A 1 111 ? 4.946 -8.200 -14.319 1.00 90.50 111 CYS A CA 1
ATOM 899 C C . CYS A 1 111 ? 5.335 -9.642 -14.654 1.00 90.50 111 CYS A C 1
ATOM 901 O O . CYS A 1 111 ? 5.500 -10.021 -15.817 1.00 90.50 111 CYS A O 1
ATOM 903 N N . ASN A 1 112 ? 5.475 -10.464 -13.621 1.00 86.12 112 ASN A N 1
ATOM 904 C CA . ASN A 1 112 ? 5.730 -11.882 -13.823 1.0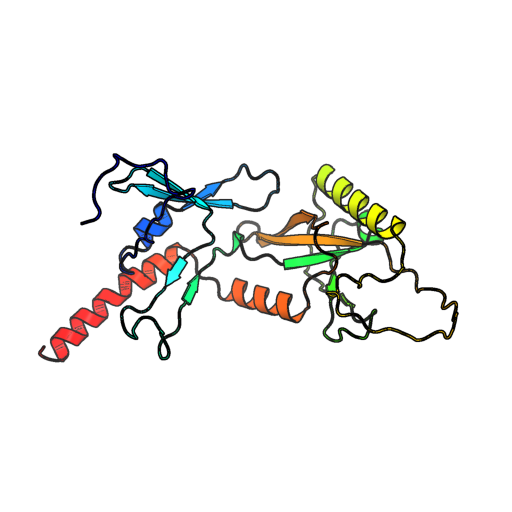0 86.12 112 ASN A CA 1
ATOM 905 C C . ASN A 1 112 ? 4.427 -12.615 -14.184 1.00 86.12 112 ASN A C 1
ATOM 907 O O . ASN A 1 112 ? 3.394 -12.426 -13.535 1.00 86.12 112 ASN A O 1
ATOM 911 N N . GLY A 1 113 ? 4.472 -13.461 -15.212 1.00 79.44 113 GLY A N 1
ATOM 912 C CA . GLY A 1 113 ? 3.372 -14.338 -15.612 1.00 79.44 113 GLY A CA 1
ATOM 913 C C . GLY A 1 113 ? 3.177 -15.515 -14.656 1.00 79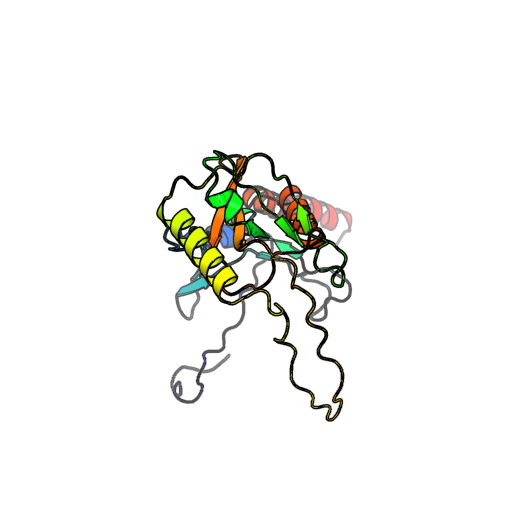.44 113 GLY A C 1
ATOM 914 O O . GLY A 1 113 ? 3.900 -15.683 -13.671 1.00 79.44 113 GLY A O 1
ATOM 915 N N . ARG A 1 114 ? 2.141 -16.323 -14.910 1.00 67.44 114 ARG A N 1
ATOM 916 C CA . ARG A 1 114 ? 1.682 -17.362 -13.971 1.00 67.44 114 ARG A CA 1
ATOM 917 C C . ARG A 1 114 ? 2.572 -18.602 -13.932 1.00 67.44 114 ARG A C 1
ATOM 919 O O . ARG A 1 114 ? 2.469 -19.344 -12.959 1.00 67.44 114 ARG A O 1
ATOM 926 N N . HIS A 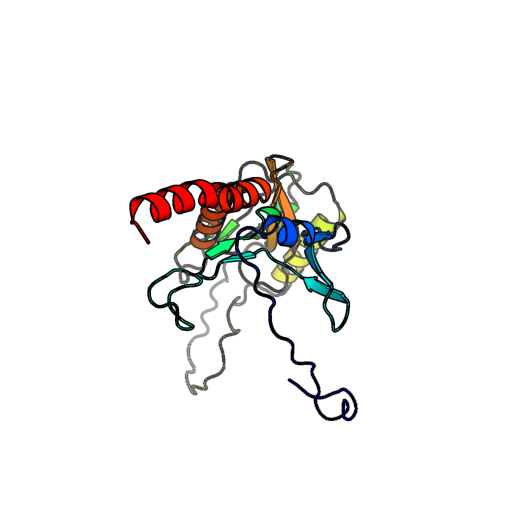1 115 ? 3.421 -18.853 -14.932 1.00 62.69 115 HIS A N 1
ATOM 927 C CA . HIS A 1 115 ? 4.260 -20.052 -14.945 1.00 62.69 115 HIS A CA 1
ATOM 928 C C . HIS A 1 115 ? 5.667 -19.792 -14.382 1.00 62.69 115 HIS A C 1
ATOM 930 O O . HIS A 1 115 ? 6.555 -19.377 -15.124 1.00 62.69 115 HIS A O 1
ATOM 936 N N . PRO A 1 116 ? 5.943 -20.135 -13.104 1.00 53.22 116 PRO A N 1
ATOM 937 C CA . PRO A 1 116 ? 7.246 -19.889 -12.475 1.00 53.22 116 PRO A CA 1
ATOM 938 C C . PRO A 1 116 ? 8.408 -20.665 -13.118 1.00 53.22 116 PRO A C 1
ATOM 940 O O . PRO A 1 116 ? 9.564 -20.352 -12.850 1.00 53.22 116 PRO A O 1
ATOM 943 N N . HIS A 1 117 ? 8.111 -21.671 -13.948 1.00 55.50 117 HIS A N 1
ATOM 944 C CA . HIS A 1 117 ? 9.097 -22.520 -14.627 1.00 55.50 117 HIS A CA 1
ATOM 945 C C . HIS A 1 117 ? 9.346 -22.141 -16.090 1.00 55.50 117 HIS A C 1
ATOM 947 O O . HIS A 1 117 ? 10.218 -22.727 -16.727 1.00 55.50 117 HIS A O 1
ATOM 953 N N . ARG A 1 118 ? 8.597 -21.180 -16.639 1.00 56.88 118 ARG A N 1
ATOM 954 C CA . ARG A 1 118 ? 8.886 -20.613 -17.955 1.00 56.88 118 ARG A CA 1
ATOM 955 C C . ARG A 1 118 ? 9.531 -19.260 -17.709 1.00 56.88 118 ARG A C 1
ATOM 957 O O . ARG A 1 118 ? 8.833 -18.282 -17.486 1.00 56.88 118 ARG A O 1
ATOM 964 N N . GLU A 1 119 ? 10.863 -19.216 -17.737 1.00 52.59 119 GLU A N 1
ATOM 965 C CA . GLU A 1 119 ? 11.655 -17.991 -17.505 1.00 52.59 119 GLU A CA 1
ATOM 966 C C . GLU A 1 119 ? 11.259 -16.812 -18.417 1.00 52.59 119 GLU A C 1
ATOM 968 O O . GLU A 1 119 ? 11.581 -15.672 -18.102 1.00 52.59 119 GLU A O 1
ATOM 973 N N . ASN A 1 120 ? 10.495 -17.068 -19.486 1.00 57.03 120 ASN A N 1
ATOM 974 C CA . ASN A 1 120 ? 10.018 -16.069 -20.442 1.00 57.03 120 ASN A CA 1
ATOM 975 C C . ASN A 1 120 ? 8.510 -15.775 -20.366 1.00 57.03 120 ASN A C 1
ATOM 977 O O . ASN A 1 120 ? 7.990 -15.082 -21.236 1.00 57.03 120 ASN A O 1
ATOM 981 N N . ASP A 1 121 ? 7.786 -16.290 -19.370 1.00 60.91 121 ASP A N 1
ATOM 982 C CA . ASP A 1 121 ? 6.367 -15.966 -19.193 1.00 60.91 121 ASP A CA 1
ATOM 983 C C . ASP A 1 121 ? 6.253 -14.618 -18.464 1.00 60.91 121 ASP A C 1
ATOM 985 O O . ASP A 1 121 ? 5.917 -14.545 -17.286 1.00 60.91 121 ASP A O 1
ATOM 989 N N . THR A 1 122 ? 6.648 -13.529 -19.129 1.00 61.53 122 THR A N 1
ATOM 990 C CA . THR A 1 122 ? 6.403 -12.166 -18.640 1.00 61.53 122 THR A CA 1
ATOM 991 C C . THR A 1 122 ? 5.061 -11.703 -19.176 1.00 61.53 122 THR A C 1
ATOM 993 O O . THR A 1 122 ? 4.879 -11.628 -20.391 1.00 61.53 122 THR A O 1
ATOM 996 N N . ALA A 1 123 ? 4.135 -11.360 -18.285 1.00 65.69 123 ALA A N 1
ATOM 997 C CA . ALA A 1 123 ? 2.917 -10.676 -18.683 1.00 65.69 123 ALA A CA 1
ATOM 998 C C . ALA A 1 123 ? 3.219 -9.175 -18.763 1.00 65.69 123 ALA A C 1
ATOM 1000 O O . ALA A 1 123 ? 3.557 -8.527 -17.767 1.00 65.69 123 ALA A O 1
ATOM 1001 N N . GLU A 1 124 ? 3.132 -8.623 -19.968 1.00 68.06 124 GLU A N 1
ATOM 1002 C CA . GLU A 1 124 ? 3.174 -7.179 -20.162 1.00 68.06 124 GLU A CA 1
ATOM 1003 C C . GLU A 1 124 ? 1.854 -6.594 -19.653 1.00 68.06 124 GLU A C 1
ATOM 1005 O O . GLU A 1 124 ? 0.777 -6.949 -20.137 1.00 68.06 124 GLU A O 1
ATOM 1010 N N . ILE A 1 125 ? 1.930 -5.735 -18.633 1.00 69.19 125 ILE A N 1
ATOM 1011 C CA . ILE A 1 125 ? 0.759 -4.995 -18.171 1.00 69.19 125 ILE A CA 1
ATOM 1012 C C . ILE A 1 125 ? 0.801 -3.648 -18.865 1.00 69.19 125 ILE A C 1
ATOM 1014 O O . ILE A 1 125 ? 1.590 -2.772 -18.517 1.00 69.19 125 ILE A O 1
ATOM 1018 N N . TYR A 1 126 ? -0.108 -3.455 -19.809 1.00 65.62 126 TYR A N 1
ATOM 1019 C CA . TYR A 1 126 ? -0.368 -2.140 -20.369 1.00 65.62 126 TYR A CA 1
ATOM 1020 C C . TYR A 1 126 ? -1.229 -1.346 -19.383 1.00 65.62 126 TYR A C 1
ATOM 1022 O O . TYR A 1 126 ? -2.434 -1.186 -19.577 1.00 65.62 126 TYR A O 1
ATOM 1030 N N . LEU A 1 127 ? -0.618 -0.850 -18.302 1.00 66.31 127 LEU A N 1
ATOM 1031 C CA . LEU A 1 127 ? -1.215 0.270 -17.585 1.00 66.31 127 LEU A CA 1
ATOM 1032 C C . LEU A 1 127 ? -1.140 1.451 -18.541 1.00 66.31 127 LEU A C 1
ATOM 1034 O O . LEU A 1 127 ? -0.046 1.898 -18.883 1.00 66.31 127 LEU A O 1
ATOM 1038 N N . ARG A 1 128 ? -2.300 1.882 -19.050 1.00 56.66 128 ARG A N 1
ATOM 1039 C CA . ARG A 1 128 ? -2.367 3.032 -19.949 1.00 56.66 128 ARG A CA 1
ATOM 1040 C C . ARG A 1 128 ? -1.669 4.200 -19.259 1.00 56.66 128 ARG A C 1
ATOM 1042 O O . ARG A 1 128 ? -2.082 4.634 -18.189 1.00 56.66 128 ARG A O 1
ATOM 1049 N N . ASP A 1 129 ? -0.601 4.649 -19.903 1.00 64.00 129 ASP A N 1
ATOM 1050 C CA . ASP A 1 129 ? 0.019 5.948 -19.712 1.00 64.00 129 ASP A CA 1
ATOM 1051 C C . ASP A 1 129 ? 0.549 6.204 -18.295 1.00 64.00 129 ASP A C 1
ATOM 1053 O O . ASP A 1 129 ? 0.152 7.168 -17.649 1.00 64.00 129 ASP A O 1
ATOM 1057 N N . ILE A 1 130 ? 1.499 5.385 -17.817 1.00 79.62 130 ILE A N 1
ATOM 1058 C CA . ILE A 1 130 ? 2.369 5.835 -16.717 1.00 79.62 130 ILE A CA 1
ATOM 1059 C C . ILE A 1 130 ? 3.253 6.950 -17.288 1.00 79.62 130 ILE A C 1
ATOM 1061 O O . ILE A 1 130 ? 4.120 6.651 -18.122 1.00 79.62 130 ILE A O 1
ATOM 1065 N N . PRO A 1 131 ? 3.047 8.221 -16.897 1.00 79.88 131 PRO A N 1
ATOM 1066 C CA . PRO A 1 131 ? 3.860 9.303 -17.416 1.00 79.88 131 PRO A CA 1
ATOM 1067 C C . PRO A 1 131 ? 5.306 9.065 -16.998 1.00 79.88 131 PRO A C 1
ATOM 1069 O O . PRO A 1 131 ? 5.585 8.735 -15.840 1.00 79.88 131 PRO A O 1
ATOM 1072 N N . MET A 1 132 ? 6.231 9.246 -17.937 1.00 78.38 132 MET A N 1
ATOM 1073 C CA . MET A 1 132 ? 7.651 9.191 -17.624 1.00 78.38 132 MET A CA 1
ATOM 1074 C C . MET A 1 132 ? 7.939 10.186 -16.483 1.00 78.38 132 MET A C 1
ATOM 1076 O O . MET A 1 132 ? 7.529 11.352 -16.581 1.00 78.38 132 MET A O 1
ATOM 1080 N N . PRO A 1 133 ? 8.605 9.771 -15.387 1.00 78.38 133 PRO A N 1
ATOM 1081 C CA . PRO A 1 133 ? 8.876 10.674 -14.282 1.00 78.38 133 PRO A CA 1
ATOM 1082 C C . PRO A 1 133 ? 9.647 11.894 -14.791 1.00 78.38 133 PRO A C 1
ATOM 1084 O O . PRO A 1 133 ? 10.767 11.770 -15.269 1.00 78.38 133 PRO A O 1
ATOM 1087 N N . LYS A 1 134 ? 9.088 13.102 -14.660 1.00 75.62 134 LYS A N 1
ATOM 1088 C CA . LYS A 1 134 ? 9.808 14.336 -15.041 1.00 75.62 134 LYS A CA 1
ATOM 1089 C C . LYS A 1 134 ? 11.064 14.562 -14.184 1.00 75.62 134 LYS A C 1
ATOM 1091 O O . LYS A 1 134 ? 11.926 15.364 -14.535 1.00 75.62 134 LYS A O 1
ATOM 1096 N N . ASN A 1 135 ? 11.172 13.853 -13.059 1.00 71.94 135 ASN A N 1
ATOM 1097 C CA . ASN A 1 135 ? 12.331 13.875 -12.184 1.00 71.94 135 ASN A CA 1
ATOM 1098 C C . ASN A 1 135 ? 13.514 13.120 -12.817 1.00 71.94 135 ASN A C 1
ATOM 1100 O O . ASN A 1 135 ? 13.573 11.889 -12.802 1.00 71.94 135 ASN A O 1
ATOM 1104 N N . SER A 1 136 ? 14.497 13.881 -13.308 1.00 75.25 136 SER A N 1
ATOM 1105 C CA . SER A 1 136 ? 15.723 13.327 -13.891 1.00 75.25 136 SER A CA 1
ATOM 1106 C C . SER A 1 136 ? 16.524 12.439 -12.926 1.00 75.25 136 SER A C 1
ATOM 1108 O O . SER A 1 136 ? 17.240 11.554 -13.387 1.00 75.25 136 SER A O 1
ATOM 1110 N N . GLN A 1 137 ? 16.392 12.618 -11.606 1.00 86.56 137 GLN A N 1
ATOM 1111 C CA . GLN A 1 137 ? 17.096 11.802 -10.615 1.00 86.56 137 GLN A CA 1
ATOM 1112 C C . GLN A 1 137 ? 16.554 10.371 -10.566 1.00 86.56 137 GLN A C 1
ATOM 1114 O O . GLN A 1 137 ? 17.346 9.435 -10.623 1.00 86.56 137 GLN A O 1
ATOM 1119 N N . LEU A 1 138 ? 15.228 10.190 -10.535 1.00 85.62 138 LEU A N 1
ATOM 1120 C CA . LEU A 1 138 ? 14.611 8.860 -10.487 1.00 85.62 138 LEU A CA 1
ATOM 1121 C C . LEU A 1 138 ? 14.884 8.070 -11.773 1.00 85.62 138 LEU A C 1
ATOM 1123 O O . LEU A 1 138 ? 15.206 6.889 -11.712 1.00 85.62 138 LEU A O 1
ATOM 1127 N N . ILE A 1 139 ? 14.845 8.726 -12.939 1.00 87.19 139 ILE A N 1
ATOM 1128 C CA . ILE A 1 139 ? 15.230 8.082 -14.205 1.00 87.19 139 ILE A CA 1
ATOM 1129 C C . ILE A 1 139 ? 16.692 7.625 -14.154 1.00 87.19 139 ILE A C 1
ATOM 1131 O O . ILE A 1 139 ? 16.991 6.484 -14.508 1.00 87.19 139 ILE A O 1
ATOM 1135 N N . ARG A 1 140 ? 17.609 8.489 -13.694 1.00 88.62 140 ARG A N 1
ATOM 1136 C CA . ARG A 1 140 ? 19.03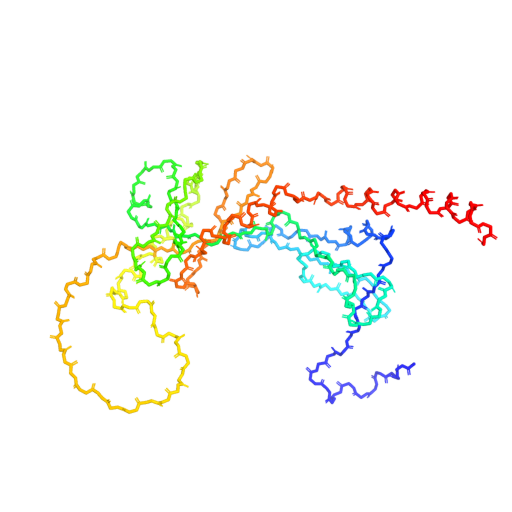3 8.139 -13.554 1.00 88.62 140 ARG A CA 1
ATOM 1137 C C . ARG A 1 140 ? 19.235 6.975 -12.584 1.00 88.62 140 ARG A C 1
ATOM 1139 O O . ARG A 1 140 ? 20.053 6.102 -12.859 1.00 88.62 140 ARG A O 1
ATOM 1146 N N . GLU A 1 141 ? 18.476 6.938 -11.492 1.00 90.06 141 GLU A N 1
ATOM 1147 C CA . GLU A 1 141 ? 18.481 5.836 -10.528 1.00 90.06 141 GLU A CA 1
ATOM 1148 C C . GLU A 1 141 ? 18.003 4.531 -11.177 1.00 90.06 141 GLU A C 1
ATOM 1150 O O . GLU A 1 141 ? 18.717 3.532 -11.140 1.00 90.06 141 GLU A O 1
ATOM 1155 N N . MET A 1 142 ? 16.852 4.546 -11.857 1.00 88.81 142 MET A N 1
ATOM 1156 C CA . MET A 1 142 ? 16.310 3.384 -12.570 1.00 88.81 142 MET A CA 1
ATOM 1157 C C . MET A 1 142 ? 17.290 2.850 -13.623 1.00 88.81 142 MET A C 1
ATOM 1159 O O . MET A 1 142 ? 17.504 1.639 -13.702 1.00 88.81 142 MET A O 1
ATOM 1163 N N . GLN A 1 143 ? 17.917 3.741 -14.399 1.00 90.44 143 GLN A N 1
ATOM 1164 C CA . GLN A 1 143 ? 18.949 3.387 -15.379 1.00 90.44 143 GLN A CA 1
ATOM 1165 C C . GLN A 1 143 ? 20.192 2.795 -14.702 1.00 90.44 143 GLN A C 1
ATOM 1167 O O . GLN A 1 143 ? 20.746 1.812 -15.193 1.00 90.44 143 GLN A O 1
ATOM 1172 N N . GLY A 1 144 ? 20.625 3.365 -13.573 1.00 89.69 144 GLY A N 1
ATOM 1173 C CA . GLY A 1 144 ? 21.742 2.860 -12.776 1.00 89.69 144 GLY A CA 1
ATOM 1174 C C . GLY A 1 144 ? 21.493 1.440 -12.271 1.00 89.69 144 GLY A C 1
ATOM 1175 O O . GLY A 1 144 ? 22.297 0.548 -12.543 1.00 89.69 144 GLY A O 1
ATOM 1176 N N . VAL A 1 145 ? 20.341 1.214 -11.630 1.00 88.25 145 VAL A N 1
ATOM 1177 C CA . VAL A 1 145 ? 19.931 -0.102 -11.112 1.00 88.25 145 VAL A CA 1
ATOM 1178 C C . VAL A 1 145 ? 19.816 -1.123 -12.244 1.00 88.25 145 VAL A C 1
ATOM 1180 O O . VAL A 1 145 ? 20.331 -2.233 -12.122 1.00 88.25 145 VAL A O 1
ATOM 1183 N N . ALA A 1 146 ? 19.201 -0.759 -13.374 1.00 86.25 146 ALA A N 1
ATOM 1184 C CA . ALA A 1 146 ? 19.052 -1.673 -14.505 1.00 86.25 146 ALA A CA 1
ATOM 1185 C C . ALA A 1 146 ? 20.409 -2.045 -15.135 1.00 86.25 146 ALA A C 1
ATOM 1187 O O . ALA A 1 146 ? 20.654 -3.214 -15.437 1.00 86.25 146 ALA A O 1
ATOM 1188 N N . ARG A 1 147 ? 21.330 -1.083 -15.289 1.00 89.31 147 ARG A N 1
ATOM 1189 C CA . ARG A 1 147 ? 22.691 -1.346 -15.791 1.00 89.31 147 ARG A CA 1
ATOM 1190 C C . ARG A 1 147 ? 23.491 -2.227 -14.841 1.00 89.31 147 ARG A C 1
ATOM 1192 O O . ARG A 1 147 ? 24.202 -3.117 -15.302 1.00 89.31 147 ARG A O 1
ATOM 1199 N N . GLU A 1 148 ? 23.381 -2.002 -13.534 1.00 87.25 148 GLU A N 1
ATOM 1200 C CA . GLU A 1 148 ? 24.032 -2.849 -12.535 1.00 87.25 148 GLU A CA 1
ATOM 1201 C C . GLU A 1 148 ? 23.487 -4.282 -12.577 1.00 87.25 148 GLU A C 1
ATOM 1203 O O . GLU A 1 148 ? 24.270 -5.233 -12.610 1.00 87.25 148 GLU A O 1
ATOM 1208 N N . ALA A 1 149 ? 22.164 -4.440 -12.673 1.00 83.69 149 ALA A N 1
ATOM 1209 C CA . ALA A 1 149 ? 21.518 -5.737 -12.849 1.00 83.69 149 ALA A CA 1
ATOM 1210 C C . ALA A 1 149 ? 22.008 -6.457 -14.121 1.00 83.69 149 ALA A C 1
ATOM 1212 O O . ALA A 1 149 ? 22.311 -7.648 -14.071 1.00 83.69 149 ALA A O 1
ATOM 1213 N N . GLY A 1 150 ? 22.167 -5.733 -15.236 1.00 83.19 150 GLY A N 1
ATOM 1214 C CA . GLY A 1 150 ? 22.730 -6.272 -16.479 1.00 83.19 150 GLY A CA 1
ATOM 1215 C C . GLY A 1 150 ? 24.202 -6.689 -16.356 1.00 83.19 150 GLY A C 1
ATOM 1216 O O . GLY A 1 150 ? 24.580 -7.759 -16.831 1.00 83.19 150 GLY A O 1
ATOM 1217 N N . ARG A 1 151 ? 25.034 -5.887 -15.671 1.00 83.62 151 ARG A N 1
ATOM 1218 C CA . ARG A 1 151 ? 26.462 -6.190 -15.431 1.00 83.62 151 ARG A CA 1
ATOM 1219 C C . ARG A 1 151 ? 26.671 -7.410 -14.544 1.00 83.62 151 ARG A C 1
ATOM 1221 O O . ARG A 1 151 ? 27.628 -8.148 -14.756 1.00 83.62 151 ARG A O 1
ATOM 1228 N N . ARG A 1 152 ? 25.783 -7.633 -13.569 1.00 75.75 152 ARG A N 1
ATOM 1229 C CA . ARG A 1 152 ? 25.812 -8.824 -12.703 1.00 75.75 152 ARG A CA 1
ATOM 1230 C C . ARG A 1 152 ? 25.498 -10.125 -13.457 1.00 75.75 152 ARG A C 1
ATOM 1232 O O . ARG A 1 152 ? 25.718 -11.197 -12.905 1.00 75.75 152 ARG A O 1
ATOM 1239 N N . GLY A 1 153 ? 25.112 -10.030 -14.732 1.00 56.62 153 GLY A N 1
ATOM 1240 C CA . GLY A 1 153 ? 25.139 -11.129 -15.686 1.00 56.62 153 GLY A CA 1
ATOM 1241 C C . GLY A 1 153 ? 23.884 -11.991 -15.654 1.00 56.62 153 GLY A C 1
ATOM 1242 O O . GLY A 1 153 ? 23.363 -12.337 -14.598 1.00 56.62 153 GLY A O 1
ATOM 1243 N N . GLY A 1 154 ? 23.441 -12.395 -16.846 1.00 50.72 154 GLY A N 1
ATOM 1244 C CA . GLY A 1 154 ? 22.458 -13.453 -17.105 1.00 50.72 154 GLY A CA 1
ATOM 1245 C C . GLY A 1 154 ? 22.899 -14.845 -16.629 1.00 50.72 154 GLY A C 1
ATOM 1246 O O . GLY A 1 154 ? 22.822 -15.813 -17.376 1.00 50.72 154 GLY A O 1
ATOM 1247 N N . GLY A 1 155 ? 23.365 -14.946 -15.385 1.00 42.47 155 GLY A N 1
ATOM 1248 C CA . GLY A 1 155 ? 23.644 -16.173 -14.660 1.00 42.47 155 GLY A CA 1
ATOM 1249 C C . GLY A 1 155 ? 22.682 -16.296 -13.485 1.00 42.47 155 GLY A C 1
ATOM 1250 O O . GLY A 1 155 ? 23.049 -16.008 -12.355 1.00 42.47 155 GLY A O 1
ATOM 1251 N N . GLY A 1 156 ? 21.447 -16.717 -13.762 1.00 42.81 156 GLY A N 1
ATOM 1252 C CA . GLY A 1 156 ? 20.528 -17.266 -12.764 1.00 42.81 156 GLY A CA 1
ATOM 1253 C C . GLY A 1 156 ? 20.156 -16.331 -11.610 1.00 42.81 156 GLY A C 1
ATOM 1254 O O . GLY A 1 156 ? 20.689 -16.437 -10.504 1.00 42.81 156 GLY A O 1
ATOM 1255 N N . TRP A 1 157 ? 19.123 -15.514 -11.818 1.00 48.53 157 TRP A N 1
ATOM 1256 C CA . TRP A 1 157 ? 18.352 -14.901 -10.732 1.00 48.53 157 TRP A CA 1
ATOM 1257 C C . TRP A 1 157 ? 17.617 -15.991 -9.933 1.00 48.53 157 TRP A C 1
ATOM 1259 O O . TRP A 1 157 ? 16.421 -16.221 -10.115 1.00 48.53 157 TRP A O 1
ATOM 1269 N N . GLY A 1 158 ? 18.327 -16.712 -9.061 1.00 45.88 158 GLY A N 1
ATOM 1270 C CA . GLY A 1 158 ? 17.699 -17.775 -8.282 1.00 45.88 158 GLY A CA 1
ATOM 1271 C C . GLY A 1 158 ? 18.627 -18.751 -7.574 1.00 45.88 158 GLY A C 1
ATOM 1272 O O . GLY A 1 158 ? 18.509 -19.948 -7.801 1.00 45.88 158 GLY A O 1
ATOM 1273 N N . ARG A 1 159 ? 19.473 -18.288 -6.647 1.00 44.66 159 ARG A N 1
ATOM 1274 C CA . ARG A 1 159 ? 19.923 -19.130 -5.519 1.00 44.66 159 ARG A CA 1
ATOM 1275 C C . ARG A 1 159 ? 20.039 -18.349 -4.205 1.00 44.66 159 ARG A C 1
ATOM 1277 O O . ARG A 1 159 ? 21.026 -18.448 -3.494 1.00 44.66 159 ARG A O 1
ATOM 1284 N N . HIS A 1 160 ? 18.975 -17.648 -3.821 1.00 45.41 160 HIS A N 1
ATOM 1285 C CA . HIS A 1 160 ? 18.656 -17.499 -2.396 1.00 45.41 160 HIS A CA 1
ATOM 1286 C C . HIS A 1 160 ? 17.586 -18.534 -2.026 1.00 45.41 160 HIS A C 1
ATOM 1288 O O . HIS A 1 160 ? 16.453 -18.213 -1.693 1.00 45.41 160 HIS A O 1
ATOM 1294 N N . GLY A 1 161 ? 17.952 -19.809 -2.175 1.00 42.19 161 GLY A N 1
ATOM 1295 C CA . GLY A 1 161 ? 17.227 -20.950 -1.628 1.00 42.19 161 GLY A CA 1
ATOM 1296 C C . GLY A 1 161 ? 18.054 -21.515 -0.483 1.00 42.19 161 GLY A C 1
ATOM 1297 O O . GLY A 1 161 ? 19.233 -21.811 -0.675 1.00 42.19 161 GLY A O 1
ATOM 1298 N N . GLY A 1 162 ? 17.450 -21.587 0.702 1.00 42.25 162 GLY A N 1
ATOM 1299 C CA . GLY A 1 162 ? 18.085 -22.019 1.939 1.00 42.25 162 GLY A CA 1
ATOM 1300 C C . GLY A 1 162 ? 18.871 -23.320 1.792 1.00 42.25 162 GLY A C 1
ATOM 1301 O O . GLY A 1 162 ? 18.458 -24.261 1.115 1.00 42.25 162 GLY A O 1
ATOM 1302 N N . GLY A 1 163 ? 20.025 -23.357 2.454 1.00 41.41 163 GLY A N 1
ATOM 1303 C CA . GLY A 1 163 ? 20.843 -24.549 2.546 1.00 41.41 163 GLY A CA 1
ATOM 1304 C C . GLY A 1 163 ? 20.074 -25.699 3.192 1.00 41.41 163 GLY A C 1
ATOM 1305 O O . GLY A 1 163 ? 19.711 -25.641 4.363 1.00 41.41 163 GLY A O 1
ATOM 1306 N N . ARG A 1 164 ? 19.913 -26.788 2.445 1.00 45.09 164 ARG A N 1
ATOM 1307 C CA . ARG A 1 164 ? 20.051 -28.138 2.990 1.00 45.09 164 ARG A CA 1
ATOM 1308 C C . ARG A 1 164 ? 20.959 -28.919 2.056 1.00 45.09 164 ARG A C 1
ATOM 1310 O O . ARG A 1 164 ? 20.730 -28.976 0.852 1.00 45.09 164 ARG A O 1
ATOM 1317 N N . GLY A 1 165 ? 22.047 -29.419 2.635 1.00 48.50 165 GLY A N 1
ATOM 1318 C CA . GLY A 1 165 ? 23.102 -30.124 1.930 1.00 48.50 165 GLY A CA 1
ATOM 1319 C C . GLY A 1 165 ? 22.584 -31.373 1.226 1.00 48.50 165 GLY A C 1
ATOM 1320 O O . GLY A 1 165 ? 21.862 -32.177 1.804 1.00 48.50 165 GLY A O 1
ATOM 1321 N N . GLY A 1 166 ? 23.011 -31.531 -0.019 1.00 46.47 166 GLY A N 1
ATOM 1322 C CA . GLY A 1 166 ? 22.934 -32.770 -0.777 1.00 46.47 166 GLY A CA 1
ATOM 1323 C C . GLY A 1 166 ? 24.203 -32.873 -1.610 1.00 46.47 166 GLY A C 1
ATOM 1324 O O . GLY A 1 166 ? 24.428 -32.062 -2.506 1.00 46.47 166 GLY A O 1
ATOM 1325 N N . ARG A 1 167 ? 25.079 -33.811 -1.241 1.00 51.22 167 ARG A N 1
ATOM 1326 C CA . ARG A 1 167 ? 26.319 -34.141 -1.953 1.00 51.22 167 ARG A CA 1
ATOM 1327 C C . ARG A 1 167 ? 26.002 -34.831 -3.282 1.00 51.22 167 ARG A C 1
ATOM 1329 O O . ARG A 1 167 ? 25.177 -35.732 -3.312 1.00 51.22 167 ARG A O 1
ATOM 1336 N N . GLY A 1 168 ? 26.810 -34.520 -4.296 1.00 46.16 168 GLY A N 1
ATOM 1337 C CA . GLY A 1 168 ? 27.230 -35.491 -5.310 1.00 46.16 168 GLY A CA 1
ATOM 1338 C C . GLY A 1 168 ? 26.441 -35.479 -6.617 1.00 46.16 168 GLY A C 1
ATOM 1339 O O . GLY A 1 168 ? 25.359 -36.038 -6.705 1.00 46.16 168 GLY A O 1
ATOM 1340 N N . GLY A 1 169 ? 27.044 -34.913 -7.662 1.00 42.03 169 GLY A N 1
ATOM 1341 C CA . GLY A 1 169 ? 26.565 -35.056 -9.036 1.00 42.03 169 GLY A CA 1
ATOM 1342 C C . GLY A 1 169 ? 27.432 -34.273 -10.015 1.00 42.03 169 GLY A C 1
ATOM 1343 O O . GLY A 1 169 ? 27.133 -33.127 -10.332 1.00 42.03 169 GLY A O 1
ATOM 1344 N N . ARG A 1 170 ? 28.544 -34.873 -10.462 1.00 51.88 170 ARG A N 1
ATOM 1345 C CA . ARG A 1 170 ? 29.324 -34.397 -11.615 1.00 51.88 170 ARG A CA 1
ATOM 1346 C C . ARG A 1 170 ? 28.552 -34.749 -12.889 1.00 51.88 170 ARG A C 1
ATOM 1348 O O . ARG A 1 170 ? 28.316 -35.926 -13.126 1.00 51.88 170 ARG A O 1
ATOM 1355 N N . GLY A 1 171 ? 28.241 -33.767 -13.731 1.00 42.22 171 GLY A N 1
ATOM 1356 C CA . GLY A 1 171 ? 27.793 -34.042 -15.097 1.00 42.22 171 GLY A CA 1
ATOM 1357 C C . GLY A 1 171 ? 27.295 -32.813 -15.852 1.00 42.22 171 GLY A C 1
ATOM 1358 O O . GLY A 1 171 ? 26.331 -32.186 -15.436 1.00 42.22 171 GLY A O 1
ATOM 1359 N N . GLY A 1 172 ? 27.938 -32.515 -16.987 1.00 40.97 172 GLY A N 1
ATOM 1360 C CA . GLY A 1 172 ? 27.330 -31.768 -18.094 1.00 40.97 172 GLY A CA 1
ATOM 1361 C C . GLY A 1 172 ? 27.581 -30.259 -18.136 1.00 40.97 172 GLY A C 1
ATOM 1362 O O . GLY A 1 172 ? 26.726 -29.468 -17.753 1.00 40.97 172 GLY A O 1
ATOM 1363 N N . ARG A 1 173 ? 28.716 -29.840 -18.714 1.00 46.84 173 ARG A N 1
ATOM 1364 C CA . ARG A 1 173 ? 28.869 -28.487 -19.275 1.00 46.84 173 ARG A CA 1
ATOM 1365 C C . ARG A 1 173 ? 28.081 -28.411 -20.587 1.00 46.84 173 ARG A C 1
ATOM 1367 O O . ARG A 1 173 ? 28.644 -28.656 -21.646 1.00 46.84 173 ARG A O 1
ATOM 1374 N N . ASN A 1 174 ? 26.799 -28.062 -20.516 1.00 42.81 174 ASN A N 1
ATOM 1375 C CA . ASN A 1 174 ? 26.077 -27.548 -21.678 1.00 42.81 174 ASN A CA 1
ATOM 1376 C C . ASN A 1 174 ? 26.165 -26.022 -21.649 1.00 42.81 174 ASN A C 1
ATOM 1378 O O . ASN A 1 174 ? 25.506 -25.362 -20.847 1.00 42.81 174 ASN A O 1
ATOM 1382 N N . GLY A 1 175 ? 27.025 -25.471 -22.508 1.00 40.09 175 GLY A N 1
ATOM 1383 C CA . GLY A 1 175 ? 27.156 -24.039 -22.767 1.00 40.09 175 GLY A CA 1
ATOM 1384 C C . GLY A 1 175 ? 25.961 -23.509 -23.554 1.00 40.09 175 GLY A C 1
ATOM 1385 O O . GLY A 1 175 ? 26.112 -23.065 -24.690 1.00 40.09 175 GLY A O 1
ATOM 1386 N N . GLY A 1 176 ? 24.768 -23.583 -22.961 1.00 39.53 176 GLY A N 1
ATOM 1387 C CA . GLY A 1 176 ? 23.600 -22.886 -23.473 1.00 39.53 176 GLY A CA 1
ATOM 1388 C C . GLY A 1 176 ? 23.909 -21.396 -23.490 1.00 39.53 176 GLY A C 1
ATOM 1389 O O . GLY A 1 176 ? 24.177 -20.812 -22.441 1.00 39.53 176 GLY A O 1
ATOM 1390 N N . ARG A 1 177 ? 23.920 -20.796 -24.685 1.00 42.41 177 ARG A N 1
ATOM 1391 C CA . ARG A 1 177 ? 23.917 -19.343 -24.864 1.00 42.41 177 ARG A CA 1
ATOM 1392 C C . ARG A 1 177 ? 22.727 -18.808 -24.073 1.00 42.41 177 ARG A C 1
ATOM 1394 O O . ARG A 1 177 ? 21.593 -18.936 -24.525 1.00 42.41 177 ARG A O 1
ATOM 1401 N N . GLY A 1 178 ? 22.991 -18.306 -22.867 1.00 41.84 178 GLY A N 1
ATOM 1402 C CA . GLY A 1 178 ? 21.983 -17.689 -22.020 1.00 41.84 178 GLY A CA 1
ATOM 1403 C C . GLY A 1 178 ? 21.289 -16.622 -22.846 1.00 41.84 178 GLY A C 1
ATOM 1404 O O . GLY A 1 178 ? 21.954 -15.727 -23.371 1.00 41.84 178 GLY A O 1
ATOM 1405 N N . GLY A 1 179 ? 19.977 -16.778 -23.034 1.00 44.31 179 GLY A N 1
ATOM 1406 C CA . GLY A 1 179 ? 19.159 -15.759 -23.671 1.00 44.31 179 GLY A CA 1
ATOM 1407 C C . GLY A 1 179 ? 19.466 -14.439 -22.982 1.00 44.31 179 GLY A C 1
ATOM 1408 O O . GLY A 1 179 ? 19.396 -14.360 -21.755 1.00 44.31 179 GLY A O 1
ATOM 1409 N N . GLY A 1 180 ? 19.916 -13.452 -23.756 1.00 50.12 180 GLY A N 1
ATOM 1410 C CA . GLY A 1 180 ? 20.274 -12.137 -23.247 1.00 50.12 180 GLY A CA 1
ATOM 1411 C C . GLY A 1 180 ? 19.042 -11.490 -22.637 1.00 50.12 180 GLY A C 1
ATOM 1412 O O . GLY A 1 180 ? 18.2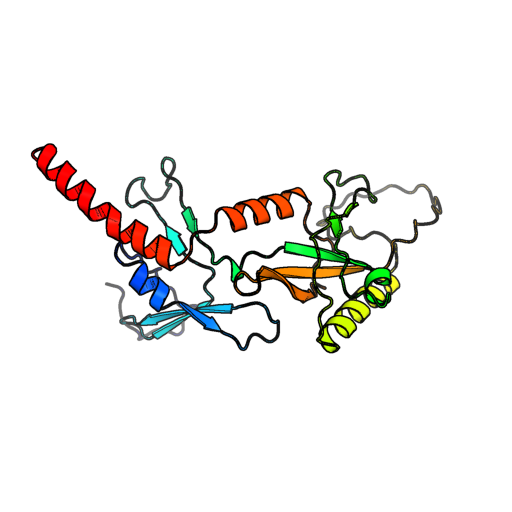82 -10.833 -23.337 1.00 50.12 180 GLY A O 1
ATOM 1413 N N . GLY A 1 181 ? 18.813 -11.726 -21.346 1.00 62.53 181 GLY A N 1
ATOM 1414 C CA . GLY A 1 181 ? 17.754 -11.064 -20.610 1.00 62.53 181 GLY A CA 1
ATOM 1415 C C . GLY A 1 181 ? 18.014 -9.567 -20.668 1.00 62.53 181 GLY A C 1
ATOM 1416 O O . GLY A 1 181 ? 19.072 -9.112 -20.226 1.00 62.53 181 GLY A O 1
ATOM 1417 N N . SER A 1 182 ? 17.082 -8.810 -21.247 1.00 74.75 182 SER A N 1
ATOM 1418 C CA . SER A 1 182 ? 17.174 -7.354 -21.283 1.00 74.75 182 SER A CA 1
ATOM 1419 C C . SER A 1 182 ? 17.351 -6.827 -19.860 1.00 74.75 182 SER A C 1
ATOM 1421 O O . SER A 1 182 ? 16.592 -7.179 -18.952 1.00 74.75 182 SER A O 1
ATOM 1423 N N . ALA A 1 183 ? 18.367 -5.986 -19.662 1.00 88.50 183 ALA A N 1
ATOM 1424 C CA . ALA A 1 183 ? 18.609 -5.310 -18.396 1.00 88.50 183 ALA A CA 1
ATOM 1425 C C . ALA A 1 183 ? 17.321 -4.618 -17.923 1.00 88.50 183 ALA A C 1
ATOM 1427 O O . ALA A 1 183 ? 16.687 -3.890 -18.688 1.00 88.50 183 ALA A O 1
ATOM 1428 N N . SER A 1 184 ? 16.915 -4.853 -16.678 1.00 90.50 184 SER A N 1
ATOM 1429 C CA . SER A 1 184 ? 15.701 -4.275 -16.100 1.00 90.50 184 SER A CA 1
ATOM 1430 C C . SER A 1 184 ? 15.898 -3.950 -14.624 1.00 90.50 184 SER A C 1
ATOM 1432 O O . SER A 1 184 ? 16.811 -4.466 -13.980 1.00 90.50 184 SER A O 1
ATOM 1434 N N . CYS A 1 185 ? 15.052 -3.074 -14.089 1.00 93.44 185 CYS A N 1
ATOM 1435 C CA . CYS A 1 185 ? 14.971 -2.785 -12.663 1.00 93.44 185 CYS A CA 1
ATOM 1436 C C . CYS A 1 185 ? 13.539 -2.982 -12.165 1.00 93.44 185 CYS A C 1
ATOM 1438 O O . CYS A 1 185 ? 12.581 -2.857 -12.927 1.00 93.44 185 CYS A O 1
ATOM 1440 N N . ILE A 1 186 ? 13.395 -3.317 -10.883 1.00 93.94 186 ILE A N 1
ATOM 1441 C CA . ILE A 1 186 ? 12.088 -3.362 -10.229 1.00 93.94 186 ILE A CA 1
ATOM 1442 C C . ILE A 1 186 ? 11.810 -1.989 -9.630 1.00 93.94 186 ILE A C 1
ATOM 1444 O O . ILE A 1 186 ? 12.676 -1.408 -8.972 1.00 93.94 186 ILE A O 1
ATOM 1448 N N . VAL A 1 187 ? 10.605 -1.479 -9.845 1.00 94.31 187 VAL A N 1
ATOM 1449 C CA . VAL A 1 187 ? 10.122 -0.230 -9.261 1.00 94.31 187 VAL A CA 1
ATOM 1450 C C . VAL A 1 187 ? 8.798 -0.447 -8.555 1.00 94.31 187 VAL A C 1
ATOM 1452 O O . VAL A 1 187 ? 8.000 -1.291 -8.951 1.00 94.31 187 VAL A O 1
ATOM 1455 N N . GLU A 1 188 ? 8.578 0.317 -7.495 1.00 95.00 188 GLU A N 1
ATOM 1456 C CA . GLU A 1 188 ? 7.317 0.356 -6.766 1.00 95.00 188 GLU A CA 1
ATOM 1457 C C . GLU A 1 188 ? 6.458 1.497 -7.311 1.00 95.00 188 GLU A C 1
ATOM 1459 O O . GLU A 1 188 ? 6.906 2.648 -7.353 1.00 95.00 188 GLU A O 1
ATOM 1464 N N . ILE A 1 189 ? 5.233 1.175 -7.726 1.00 94.25 189 ILE A N 1
ATOM 1465 C CA . ILE A 1 189 ? 4.265 2.140 -8.252 1.00 94.25 189 ILE A CA 1
ATOM 1466 C C . ILE A 1 189 ? 2.980 2.135 -7.424 1.00 94.25 189 ILE A C 1
ATOM 1468 O O . ILE A 1 189 ? 2.599 1.103 -6.867 1.00 94.25 189 ILE A O 1
ATOM 1472 N N . GLY A 1 190 ? 2.304 3.280 -7.369 1.00 93.38 190 GLY A N 1
ATOM 1473 C CA . GLY A 1 190 ? 0.998 3.454 -6.727 1.00 93.38 190 GLY A CA 1
ATOM 1474 C C . GLY A 1 190 ? 0.062 4.303 -7.582 1.00 93.38 190 GLY A C 1
ATOM 1475 O O . GLY A 1 190 ? 0.508 4.992 -8.501 1.00 93.38 190 GLY A O 1
ATOM 1476 N N . TYR A 1 191 ? -1.239 4.231 -7.302 1.00 92.81 191 TYR A N 1
ATOM 1477 C CA . TYR A 1 191 ? -2.244 5.028 -8.002 1.00 92.81 191 TYR A CA 1
ATOM 1478 C C . TYR A 1 191 ? -2.542 6.309 -7.222 1.00 92.81 191 TYR A C 1
ATOM 1480 O O . TYR A 1 191 ? -3.058 6.254 -6.104 1.00 92.81 191 TYR A O 1
ATOM 1488 N N . ASP A 1 192 ? -2.233 7.463 -7.812 1.00 89.88 192 ASP A N 1
ATOM 1489 C CA . ASP A 1 192 ? -2.630 8.756 -7.268 1.00 89.88 192 ASP A CA 1
ATOM 1490 C C . ASP A 1 192 ? -4.084 9.037 -7.659 1.00 89.88 192 ASP A C 1
ATOM 1492 O O . ASP A 1 192 ? -4.383 9.379 -8.805 1.00 89.88 192 ASP A O 1
ATOM 1496 N N . LYS A 1 193 ? -5.001 8.888 -6.696 1.00 88.62 193 LYS A N 1
ATOM 1497 C CA . LYS A 1 193 ? -6.433 9.154 -6.899 1.00 88.62 193 LYS A CA 1
ATOM 1498 C C . LYS A 1 193 ? -6.738 10.624 -7.191 1.00 88.62 193 LYS A C 1
ATOM 1500 O O . LYS A 1 193 ? -7.750 10.898 -7.826 1.00 88.62 193 LYS A O 1
ATOM 1505 N N . THR A 1 194 ? -5.898 11.552 -6.735 1.00 87.00 194 THR A N 1
ATOM 1506 C CA . THR A 1 194 ? -6.098 12.995 -6.946 1.00 87.00 194 THR A CA 1
ATOM 1507 C C . THR A 1 194 ? -5.844 13.351 -8.401 1.00 87.00 194 THR A C 1
ATOM 1509 O O . THR A 1 194 ? -6.607 14.092 -9.011 1.00 87.00 194 THR A O 1
ATOM 1512 N N . GLU A 1 195 ? -4.772 12.797 -8.965 1.00 87.94 195 GLU A N 1
ATOM 1513 C CA . GLU A 1 195 ? -4.373 13.054 -10.350 1.00 87.94 195 GLU A CA 1
ATOM 1514 C C . GLU A 1 195 ? -4.931 12.022 -11.341 1.00 87.94 195 GLU A C 1
ATOM 1516 O O . GLU A 1 195 ? -4.780 12.179 -12.552 1.00 87.94 195 GLU A O 1
ATOM 1521 N N . GLY A 1 196 ? -5.550 10.952 -10.839 1.00 90.06 196 GLY A N 1
ATOM 1522 C CA . GLY A 1 196 ? -6.124 9.876 -11.638 1.00 90.06 196 GLY A CA 1
ATOM 1523 C C . GLY A 1 196 ? -5.089 9.039 -12.395 1.00 90.06 196 GLY A C 1
ATOM 1524 O O . GLY A 1 196 ? -5.429 8.442 -13.419 1.00 90.06 196 GLY A O 1
ATOM 1525 N N . LYS A 1 197 ? -3.832 8.992 -11.930 1.00 90.62 197 LYS A N 1
ATOM 1526 C CA . LYS A 1 197 ? -2.713 8.391 -12.674 1.00 90.62 197 LYS A CA 1
ATOM 1527 C C . LYS A 1 197 ? -1.802 7.531 -11.803 1.00 90.62 197 LYS A C 1
ATOM 1529 O O . LYS A 1 197 ? -1.685 7.724 -10.597 1.00 90.62 197 LYS A O 1
ATOM 1534 N N . TRP A 1 198 ? -1.115 6.588 -12.438 1.00 92.00 198 TRP A N 1
ATOM 1535 C CA . TRP A 1 198 ? -0.070 5.795 -11.793 1.00 92.00 198 TRP A CA 1
ATOM 1536 C C . TRP A 1 198 ? 1.224 6.598 -11.673 1.00 92.00 198 TRP A C 1
ATOM 1538 O O . TRP A 1 198 ? 1.635 7.277 -12.615 1.00 92.00 198 TRP A O 1
ATOM 1548 N N . VAL A 1 199 ? 1.882 6.491 -10.523 1.00 90.62 199 VAL A N 1
ATOM 1549 C CA . VAL A 1 199 ? 3.136 7.185 -10.220 1.00 90.62 199 VAL A CA 1
ATOM 1550 C C . VAL A 1 199 ? 4.193 6.197 -9.741 1.00 90.62 199 VAL A C 1
ATOM 1552 O O . VAL A 1 199 ? 3.895 5.247 -9.016 1.00 90.62 199 VAL A O 1
ATOM 1555 N N . VAL A 1 200 ? 5.442 6.420 -10.152 1.00 92.00 200 VAL A N 1
ATOM 1556 C CA . VAL A 1 200 ? 6.591 5.659 -9.651 1.00 92.00 200 VAL A CA 1
ATOM 1557 C C . VAL A 1 200 ? 7.050 6.284 -8.342 1.00 92.00 200 VAL A C 1
ATOM 1559 O O . VAL A 1 200 ? 7.429 7.454 -8.329 1.00 92.00 200 VAL A O 1
ATOM 1562 N N . TYR A 1 201 ? 7.032 5.512 -7.255 1.00 90.88 201 TYR A N 1
ATOM 1563 C CA . TYR A 1 201 ? 7.524 5.978 -5.961 1.00 90.88 201 TYR A CA 1
ATOM 1564 C C . TYR A 1 201 ? 9.040 5.826 -5.865 1.00 90.88 201 TYR A C 1
ATOM 1566 O O . TYR A 1 201 ? 9.745 6.806 -5.653 1.00 90.88 201 TYR A O 1
ATOM 1574 N N . ARG A 1 202 ? 9.561 4.611 -6.067 1.00 92.00 202 ARG A N 1
ATOM 1575 C CA . ARG A 1 202 ? 10.993 4.325 -5.894 1.00 92.00 202 ARG A CA 1
ATOM 1576 C C . ARG A 1 202 ? 11.455 3.112 -6.685 1.00 92.00 202 ARG A C 1
ATOM 1578 O O . ARG A 1 202 ? 10.643 2.279 -7.092 1.00 92.00 202 ARG A O 1
ATOM 1585 N N . THR A 1 203 ? 12.770 2.963 -6.817 1.00 93.38 203 THR A N 1
ATOM 1586 C CA . THR A 1 203 ? 13.360 1.685 -7.222 1.00 93.38 203 THR A CA 1
ATOM 1587 C C . THR A 1 203 ? 13.352 0.679 -6.063 1.00 93.38 203 THR A C 1
ATOM 1589 O O . THR A 1 203 ? 13.279 1.039 -4.885 1.00 93.38 203 THR A O 1
ATOM 1592 N N . ARG A 1 204 ? 13.378 -0.613 -6.402 1.00 94.00 204 ARG A N 1
ATOM 1593 C CA . ARG A 1 204 ? 13.376 -1.750 -5.470 1.00 94.00 204 ARG A CA 1
ATOM 1594 C C . ARG A 1 204 ? 14.581 -2.656 -5.729 1.00 94.00 204 ARG A C 1
ATOM 1596 O O . ARG A 1 204 ? 14.404 -3.791 -6.171 1.00 94.00 204 ARG A O 1
ATOM 1603 N N . PRO A 1 205 ? 15.817 -2.182 -5.472 1.00 91.81 205 PRO A N 1
ATOM 1604 C CA . PRO A 1 205 ? 17.028 -2.979 -5.689 1.00 91.81 205 PRO A CA 1
ATOM 1605 C C . PRO A 1 205 ? 17.095 -4.204 -4.762 1.00 91.81 205 PRO A C 1
ATOM 1607 O O . PRO A 1 205 ? 17.817 -5.156 -5.041 1.00 91.81 205 PRO A O 1
ATOM 1610 N N . ASP A 1 206 ? 16.315 -4.197 -3.676 1.00 92.25 206 ASP A N 1
ATOM 1611 C CA . ASP A 1 206 ? 16.124 -5.325 -2.765 1.00 92.25 206 ASP A CA 1
ATOM 1612 C C . ASP A 1 206 ? 15.323 -6.481 -3.389 1.00 92.25 206 ASP A C 1
ATOM 1614 O O . ASP A 1 206 ? 15.354 -7.602 -2.877 1.00 92.25 206 ASP A O 1
ATOM 1618 N N . LYS A 1 207 ? 14.604 -6.236 -4.493 1.00 89.69 207 LYS A N 1
ATOM 1619 C CA . LYS A 1 207 ? 13.768 -7.234 -5.161 1.00 89.69 207 LYS A CA 1
ATOM 1620 C C . LYS A 1 207 ? 14.424 -7.755 -6.428 1.00 89.69 207 LYS A C 1
ATOM 1622 O O . LYS A 1 207 ? 14.651 -7.026 -7.383 1.00 89.69 207 LYS A O 1
ATOM 1627 N N . GLY A 1 208 ? 14.609 -9.073 -6.473 1.00 86.56 208 GLY A N 1
ATOM 1628 C CA . GLY A 1 208 ? 15.043 -9.768 -7.688 1.00 86.56 208 GLY A CA 1
ATOM 1629 C C . GLY A 1 208 ? 13.923 -10.025 -8.704 1.00 86.56 208 GLY A C 1
ATOM 1630 O O . GLY A 1 208 ? 14.208 -10.488 -9.803 1.00 86.56 208 GLY A O 1
ATOM 1631 N N . LYS A 1 209 ? 12.651 -9.800 -8.343 1.00 89.69 209 LYS A N 1
ATOM 1632 C CA . LYS A 1 209 ? 11.480 -10.107 -9.182 1.00 89.69 209 LYS A CA 1
ATOM 1633 C C . LYS A 1 209 ? 10.348 -9.101 -8.958 1.00 89.69 209 LYS A C 1
ATOM 1635 O O . LYS A 1 209 ? 10.087 -8.710 -7.821 1.00 89.69 209 LYS A O 1
ATOM 1640 N N . ALA A 1 210 ? 9.657 -8.743 -10.042 1.00 92.06 210 ALA A N 1
ATOM 1641 C CA . ALA A 1 210 ? 8.385 -8.023 -10.001 1.00 92.06 210 ALA A CA 1
ATOM 1642 C C . ALA A 1 210 ? 7.284 -8.867 -9.334 1.00 92.06 210 ALA A C 1
ATOM 1644 O O . ALA A 1 210 ? 7.419 -10.083 -9.156 1.00 92.06 210 ALA A O 1
ATOM 1645 N N . ASN A 1 211 ? 6.163 -8.239 -8.994 1.00 93.88 211 ASN A N 1
ATOM 1646 C CA . ASN A 1 211 ? 4.962 -8.958 -8.594 1.00 93.88 211 ASN A CA 1
ATOM 1647 C C . ASN A 1 211 ? 4.437 -9.836 -9.739 1.00 93.88 211 ASN A C 1
ATOM 1649 O O . ASN A 1 211 ? 4.665 -9.570 -10.923 1.00 93.88 211 ASN A O 1
ATOM 1653 N N . PHE A 1 212 ? 3.736 -10.905 -9.367 1.00 91.19 212 PHE A N 1
ATOM 1654 C CA . PHE A 1 212 ? 2.992 -11.723 -10.317 1.00 91.19 212 PHE A CA 1
ATOM 1655 C C . PHE A 1 212 ? 1.729 -10.992 -10.771 1.00 91.19 212 PHE A C 1
ATOM 1657 O O . PHE A 1 212 ? 1.132 -10.256 -9.984 1.00 91.19 212 PHE A O 1
ATOM 1664 N N . ILE A 1 213 ? 1.267 -11.264 -11.993 1.00 89.50 213 ILE A N 1
ATOM 1665 C CA . ILE A 1 213 ? 0.025 -10.685 -12.528 1.00 89.50 213 ILE A CA 1
ATOM 1666 C C . ILE A 1 213 ? -1.164 -10.880 -11.580 1.00 89.50 213 ILE A C 1
ATOM 1668 O O . ILE A 1 213 ? -1.966 -9.973 -11.405 1.00 89.50 213 ILE A O 1
ATOM 1672 N N . THR A 1 214 ? -1.259 -12.029 -10.908 1.00 90.69 214 THR A N 1
ATOM 1673 C CA . THR A 1 214 ? -2.324 -12.298 -9.931 1.00 90.69 214 THR A CA 1
ATOM 1674 C C . THR A 1 214 ? -2.269 -11.343 -8.746 1.00 90.69 214 THR A C 1
ATOM 1676 O O . THR A 1 214 ? -3.309 -10.861 -8.318 1.00 90.69 214 THR A O 1
ATOM 1679 N N . THR A 1 215 ? -1.070 -11.029 -8.250 1.00 93.56 215 THR A N 1
ATOM 1680 C CA . THR A 1 215 ? -0.876 -10.029 -7.194 1.00 93.56 215 THR A CA 1
ATOM 1681 C C . THR A 1 215 ? -1.270 -8.644 -7.688 1.00 93.56 215 THR A C 1
ATOM 1683 O O . THR A 1 215 ? -1.989 -7.948 -6.983 1.00 93.56 215 THR A O 1
ATOM 1686 N N . CYS A 1 216 ? -0.865 -8.265 -8.906 1.00 93.88 216 CYS A N 1
ATOM 1687 C CA . CYS A 1 216 ? -1.245 -6.977 -9.484 1.00 93.88 216 CYS A CA 1
ATOM 1688 C C . CYS A 1 216 ? -2.769 -6.833 -9.600 1.00 93.88 216 CYS A C 1
ATOM 1690 O O . CYS A 1 216 ? -3.315 -5.829 -9.154 1.00 93.88 216 CYS A O 1
ATOM 1692 N N . MET A 1 217 ? -3.453 -7.858 -10.122 1.00 92.69 217 MET A N 1
ATOM 1693 C CA . MET A 1 217 ? -4.915 -7.869 -10.241 1.00 92.69 217 MET A CA 1
ATOM 1694 C C . MET A 1 217 ? -5.601 -7.777 -8.875 1.00 92.69 217 MET A C 1
ATOM 1696 O O . MET A 1 217 ? -6.471 -6.935 -8.706 1.00 92.69 217 MET A O 1
ATOM 1700 N N . SER A 1 218 ? -5.153 -8.542 -7.873 1.00 94.50 218 SER A N 1
ATOM 1701 C CA . SER A 1 218 ? -5.705 -8.433 -6.514 1.00 94.50 218 SER A CA 1
ATOM 1702 C C . SER A 1 218 ? -5.506 -7.046 -5.901 1.00 94.50 218 SER A C 1
ATOM 1704 O O . SER A 1 218 ? -6.365 -6.576 -5.159 1.00 94.50 218 SER A O 1
ATOM 1706 N N . THR A 1 219 ? -4.394 -6.368 -6.201 1.00 95.25 219 THR A N 1
ATOM 1707 C CA . THR A 1 219 ? -4.197 -4.980 -5.767 1.00 95.25 219 THR A CA 1
ATOM 1708 C C . THR A 1 219 ? -5.134 -4.020 -6.502 1.00 95.25 219 THR A C 1
ATOM 1710 O O . THR A 1 219 ? -5.622 -3.077 -5.883 1.00 95.25 219 THR A O 1
ATOM 1713 N N . PHE A 1 220 ? -5.424 -4.250 -7.786 1.00 94.25 220 PHE A N 1
ATOM 1714 C CA . PHE A 1 220 ? -6.412 -3.455 -8.523 1.00 94.25 220 PHE A CA 1
ATOM 1715 C C . PHE A 1 220 ? -7.823 -3.646 -7.968 1.00 94.25 220 PHE A C 1
ATOM 1717 O O . PHE A 1 220 ? -8.492 -2.648 -7.714 1.00 94.25 220 PHE A O 1
ATOM 1724 N N . ASP A 1 221 ? -8.233 -4.882 -7.684 1.00 95.31 221 ASP A N 1
ATOM 1725 C CA . ASP A 1 221 ? -9.517 -5.168 -7.034 1.00 95.31 221 ASP A CA 1
ATOM 1726 C C . ASP A 1 221 ? -9.602 -4.439 -5.683 1.00 95.31 221 ASP A C 1
ATOM 1728 O O . ASP A 1 221 ? -10.548 -3.705 -5.409 1.00 95.31 221 ASP A O 1
ATOM 1732 N N . ALA A 1 222 ? -8.539 -4.519 -4.874 1.00 94.75 222 ALA A N 1
ATOM 1733 C CA . ALA A 1 222 ? -8.471 -3.821 -3.592 1.00 94.75 222 ALA A CA 1
ATOM 1734 C C . ALA A 1 222 ? -8.482 -2.286 -3.713 1.00 94.75 222 ALA A C 1
ATOM 1736 O O . ALA A 1 222 ? -8.892 -1.615 -2.766 1.00 94.75 222 ALA A O 1
ATOM 1737 N N . LEU A 1 223 ? -7.995 -1.721 -4.824 1.00 94.69 223 LEU A N 1
ATOM 1738 C CA . LEU A 1 223 ? -8.053 -0.286 -5.117 1.00 94.69 223 LEU A CA 1
ATOM 1739 C C . LEU A 1 223 ? -9.463 0.151 -5.523 1.00 94.69 223 LEU A C 1
ATOM 1741 O O . LEU A 1 223 ? -9.905 1.211 -5.072 1.00 94.69 223 LEU A O 1
ATOM 1745 N N . ILE A 1 224 ? -10.146 -0.660 -6.338 1.00 94.31 224 ILE A N 1
ATOM 1746 C CA . ILE A 1 224 ? -11.532 -0.447 -6.778 1.00 94.31 224 ILE A CA 1
ATOM 1747 C C . ILE A 1 224 ? -12.477 -0.497 -5.574 1.00 94.31 224 ILE A C 1
ATOM 1749 O O . ILE A 1 224 ? -13.278 0.414 -5.384 1.00 94.31 224 ILE A O 1
ATOM 1753 N N . ASP A 1 225 ? -12.304 -1.492 -4.705 1.00 95.25 225 ASP A N 1
ATOM 1754 C CA . ASP A 1 225 ? -13.131 -1.691 -3.510 1.00 95.25 225 ASP A CA 1
ATOM 1755 C C . ASP A 1 225 ? -12.724 -0.784 -2.328 1.00 95.25 225 ASP A C 1
ATOM 1757 O O . ASP A 1 225 ? -13.270 -0.877 -1.222 1.00 95.25 225 ASP A O 1
ATOM 1761 N N . ASN A 1 226 ? -11.726 0.089 -2.510 1.00 96.00 226 ASN A N 1
ATOM 1762 C CA . ASN A 1 226 ? -11.173 0.879 -1.416 1.00 96.00 226 ASN A CA 1
ATOM 1763 C C . ASN A 1 226 ? -12.125 1.997 -0.970 1.00 96.00 226 ASN A C 1
ATOM 1765 O O . ASN A 1 226 ? -12.289 3.004 -1.661 1.00 96.00 226 ASN A O 1
ATOM 1769 N N . LEU A 1 227 ? -12.662 1.871 0.244 1.00 95.56 227 LEU A N 1
ATOM 1770 C CA . LEU A 1 227 ? -13.443 2.926 0.891 1.00 95.56 227 LEU A CA 1
ATOM 1771 C C . LEU A 1 227 ? -12.559 4.097 1.339 1.00 95.56 227 LEU A C 1
ATOM 1773 O O . LEU A 1 227 ? -11.467 3.886 1.876 1.00 95.56 227 LEU A O 1
ATOM 1777 N N . SER A 1 228 ? -13.064 5.325 1.190 1.00 95.12 228 SER A N 1
ATOM 1778 C CA . SER A 1 228 ? -12.405 6.514 1.736 1.00 95.12 228 SER A CA 1
ATOM 1779 C C . SER A 1 228 ? -12.506 6.556 3.267 1.00 95.12 228 SER A C 1
ATOM 1781 O O . SER A 1 228 ? -13.348 5.890 3.883 1.00 95.12 228 SER A O 1
ATOM 1783 N N . ALA A 1 229 ? -11.643 7.356 3.898 1.00 95.31 229 ALA A N 1
ATOM 1784 C CA . ALA A 1 229 ? -11.678 7.565 5.343 1.00 95.31 229 ALA A CA 1
ATOM 1785 C C . ALA A 1 229 ? -13.036 8.141 5.791 1.00 95.31 229 ALA A C 1
ATOM 1787 O O . ALA A 1 229 ? -13.594 7.708 6.799 1.00 95.31 229 ALA A O 1
ATOM 1788 N N . GLU A 1 230 ? -13.599 9.060 5.009 1.00 95.62 230 GLU A N 1
ATOM 1789 C CA . GLU A 1 230 ? -14.890 9.711 5.242 1.00 95.62 230 GLU A CA 1
ATOM 1790 C C . GLU A 1 230 ? -16.032 8.693 5.189 1.00 95.62 230 GLU A C 1
ATOM 1792 O O . GLU A 1 230 ? -16.829 8.621 6.128 1.00 95.62 230 GLU A O 1
ATOM 1797 N N . THR A 1 231 ? -16.060 7.840 4.158 1.00 95.81 231 THR A N 1
ATOM 1798 C CA . THR A 1 231 ? -17.058 6.768 4.031 1.00 95.81 231 THR A CA 1
ATOM 1799 C C . THR A 1 231 ? -16.993 5.802 5.214 1.00 95.81 231 THR A C 1
ATOM 1801 O O . THR A 1 231 ? -18.022 5.410 5.763 1.00 95.81 231 THR A O 1
ATOM 1804 N N . ILE A 1 232 ? -15.794 5.445 5.684 1.00 96.44 232 ILE A N 1
ATOM 1805 C CA . ILE A 1 232 ? -15.637 4.581 6.866 1.00 96.44 232 ILE A CA 1
ATOM 1806 C C . ILE A 1 232 ? -16.199 5.240 8.122 1.00 96.44 232 ILE A C 1
ATOM 1808 O O . ILE A 1 232 ? -16.858 4.574 8.930 1.00 96.44 232 ILE A O 1
ATOM 1812 N N . VAL A 1 233 ? -15.945 6.539 8.303 1.00 96.44 233 VAL A N 1
ATOM 1813 C CA . VAL A 1 233 ? -16.490 7.310 9.424 1.00 96.44 233 VAL A CA 1
ATOM 1814 C C . VAL A 1 233 ? -18.013 7.317 9.379 1.00 96.44 233 VAL A C 1
ATOM 1816 O O . VAL A 1 233 ? -18.644 7.073 10.410 1.00 96.44 233 VAL A O 1
ATOM 1819 N N . GLU A 1 234 ? -18.600 7.557 8.210 1.00 94.56 234 GLU A N 1
ATOM 1820 C CA . GLU A 1 234 ? -20.046 7.555 8.001 1.00 94.56 234 GLU A CA 1
ATOM 1821 C C . GLU A 1 234 ? -20.667 6.192 8.328 1.00 94.56 234 GLU A C 1
ATOM 1823 O O . GLU A 1 234 ? -21.531 6.104 9.205 1.00 94.56 234 GLU A O 1
ATOM 1828 N N . VAL A 1 235 ? -20.154 5.110 7.733 1.00 93.62 235 VAL A N 1
ATOM 1829 C CA . VAL A 1 235 ? -20.642 3.739 7.962 1.00 93.62 235 VAL A CA 1
ATOM 1830 C C . VAL A 1 235 ? -20.553 3.357 9.444 1.00 93.62 235 VAL A C 1
ATOM 1832 O O . VAL A 1 235 ? -21.492 2.796 10.019 1.00 93.62 235 VAL A O 1
ATOM 1835 N N . CYS A 1 236 ? -19.452 3.705 10.117 1.00 93.00 236 CYS A N 1
ATOM 1836 C CA . CYS A 1 236 ? -19.277 3.407 11.540 1.00 93.00 236 CYS A CA 1
ATOM 1837 C C . CYS A 1 236 ? -20.174 4.249 12.465 1.00 93.00 236 CYS A C 1
ATOM 1839 O O . CYS A 1 236 ? -20.431 3.829 13.601 1.00 93.00 236 CYS A O 1
ATOM 1841 N N . ARG A 1 237 ? -20.641 5.422 12.012 1.00 90.06 237 ARG A N 1
ATOM 1842 C CA . ARG A 1 237 ? -21.604 6.273 12.731 1.00 90.06 237 ARG A CA 1
ATOM 1843 C C . ARG A 1 237 ? -23.044 5.794 12.524 1.00 90.06 237 ARG A C 1
ATOM 1845 O O . ARG A 1 237 ? -23.756 5.648 13.520 1.00 90.06 237 ARG A O 1
ATOM 1852 N N . GLY A 1 238 ? -23.433 5.521 11.275 1.00 79.00 238 GLY A N 1
ATOM 1853 C CA . GLY A 1 238 ? -24.806 5.211 10.854 1.00 79.00 238 GLY A CA 1
ATOM 1854 C C . GLY A 1 238 ? -25.377 3.921 11.446 1.00 79.00 238 GLY A C 1
ATOM 1855 O O . GLY A 1 238 ? -26.521 3.893 11.875 1.00 79.00 238 GLY A O 1
ATOM 1856 N N . GLN A 1 239 ? -24.560 2.884 11.643 1.00 62.84 239 GLN A N 1
ATOM 1857 C CA . GLN A 1 239 ? -25.014 1.598 12.207 1.00 62.84 239 GLN A CA 1
ATOM 1858 C C . GLN A 1 239 ? -25.496 1.643 13.681 1.00 62.84 239 GLN A C 1
ATOM 1860 O O . GLN A 1 239 ? -25.757 0.597 14.280 1.00 62.84 239 GLN A O 1
ATOM 1865 N N . ASN A 1 240 ? -25.574 2.820 14.312 1.00 56.31 240 ASN A N 1
ATOM 1866 C CA . ASN A 1 240 ? -26.134 2.980 15.658 1.00 56.31 240 ASN A CA 1
ATOM 1867 C C . ASN A 1 240 ? -27.640 3.283 15.674 1.00 56.31 240 ASN A C 1
ATOM 1869 O O . ASN A 1 240 ? -28.266 3.020 16.705 1.00 56.31 240 ASN A O 1
ATOM 1873 N N . SER A 1 241 ? -28.225 3.825 14.597 1.00 56.41 241 SER A N 1
ATOM 1874 C CA . SER A 1 241 ? -29.673 4.088 14.543 1.00 56.41 241 SER A CA 1
ATOM 1875 C C . SER A 1 241 ? -30.465 2.781 14.536 1.00 56.41 241 SER A C 1
ATOM 1877 O O . SER A 1 241 ? -31.389 2.613 15.332 1.00 56.41 241 SER A O 1
ATOM 1879 N N . ASP A 1 242 ? -30.020 1.814 13.735 1.00 58.72 242 ASP A N 1
ATOM 1880 C CA . ASP A 1 242 ? -30.790 0.596 13.469 1.00 58.72 242 ASP A CA 1
ATOM 1881 C C . ASP A 1 242 ? -30.808 -0.350 14.675 1.00 58.72 242 ASP A C 1
ATOM 1883 O O . ASP A 1 242 ? -31.852 -0.887 15.044 1.00 58.72 242 ASP A O 1
ATOM 1887 N N . ARG A 1 243 ? -29.691 -0.451 15.409 1.00 56.94 243 ARG A N 1
ATOM 1888 C CA . ARG A 1 243 ? -29.610 -1.287 16.621 1.00 56.94 243 ARG A CA 1
ATOM 1889 C C . ARG A 1 243 ? -30.434 -0.759 17.796 1.00 56.94 243 ARG A C 1
ATOM 1891 O O . ARG A 1 243 ? -30.863 -1.548 18.637 1.00 56.94 243 ARG A O 1
ATOM 1898 N N . ARG A 1 244 ? -30.660 0.559 17.896 1.00 57.47 244 ARG A N 1
ATOM 1899 C CA . ARG A 1 244 ? -31.573 1.113 18.916 1.00 57.47 244 ARG A CA 1
ATOM 1900 C C . ARG A 1 244 ? -33.030 0.789 18.590 1.00 57.47 244 ARG A C 1
ATOM 1902 O O . ARG A 1 244 ? -33.804 0.562 19.516 1.00 57.47 244 ARG A O 1
ATOM 1909 N N . GLY A 1 245 ? -33.388 0.727 17.307 1.00 59.16 245 GLY A N 1
ATOM 1910 C CA . GLY A 1 245 ? -34.693 0.232 16.866 1.00 59.16 245 GLY A CA 1
ATOM 1911 C C . GLY A 1 245 ? -34.872 -1.258 17.160 1.00 59.16 245 GLY A C 1
ATOM 1912 O O . GLY A 1 245 ? -35.915 -1.665 17.662 1.00 59.16 245 GLY A O 1
ATOM 1913 N N . GLU A 1 246 ? -33.831 -2.057 16.931 1.00 56.91 246 GLU A N 1
ATOM 1914 C CA . GLU A 1 246 ? -33.870 -3.509 17.123 1.00 56.91 246 GLU A CA 1
ATOM 1915 C C . GLU A 1 246 ? -33.959 -3.923 18.600 1.00 56.91 246 GLU A C 1
ATOM 1917 O O . GLU A 1 246 ? -34.802 -4.745 18.949 1.00 56.91 246 GLU A O 1
ATOM 1922 N N . LYS A 1 247 ? -33.204 -3.277 19.506 1.00 57.88 247 LYS A N 1
ATOM 1923 C CA . LYS A 1 247 ? -33.364 -3.512 20.956 1.00 57.88 247 LYS A CA 1
ATOM 1924 C C . LYS A 1 247 ? -34.750 -3.122 21.472 1.00 57.88 247 LYS A C 1
ATOM 1926 O O . LYS A 1 247 ? -35.320 -3.841 22.280 1.00 57.88 247 LYS A O 1
ATOM 1931 N N . ARG A 1 248 ? -35.337 -2.031 20.960 1.00 59.56 248 ARG A N 1
ATOM 1932 C CA . ARG A 1 248 ? -36.720 -1.650 21.307 1.00 59.56 248 ARG A CA 1
ATOM 1933 C C . ARG A 1 248 ? -37.757 -2.636 20.761 1.00 59.56 248 ARG A C 1
ATOM 1935 O O . ARG A 1 248 ? -38.801 -2.788 21.380 1.00 59.56 248 ARG A O 1
ATOM 1942 N N . ARG A 1 249 ? -37.481 -3.305 19.635 1.00 57.59 249 ARG A N 1
ATOM 1943 C CA . ARG A 1 249 ? -38.357 -4.343 19.061 1.00 57.59 249 ARG A CA 1
ATOM 1944 C C . ARG A 1 249 ? -38.248 -5.691 19.773 1.00 57.59 249 ARG A C 1
ATOM 1946 O O . ARG A 1 249 ? -39.235 -6.412 19.811 1.00 57.59 249 ARG A O 1
ATOM 1953 N N . LEU A 1 250 ? -37.087 -6.020 20.337 1.00 65.94 250 LEU A N 1
ATOM 1954 C CA . LEU A 1 250 ? -36.854 -7.298 21.019 1.00 65.94 250 LEU A CA 1
ATOM 1955 C C . LEU A 1 250 ? -37.243 -7.302 22.507 1.00 65.94 250 LEU A C 1
ATOM 1957 O O . LEU A 1 250 ? -37.101 -8.335 23.151 1.00 65.94 250 LEU A O 1
ATOM 1961 N N . GLY A 1 251 ? -37.757 -6.195 23.056 1.00 51.25 251 GLY A N 1
ATOM 1962 C CA . GLY A 1 251 ? -38.296 -6.166 24.425 1.00 51.25 251 GLY A CA 1
ATOM 1963 C C . GLY A 1 251 ? -37.273 -6.473 25.528 1.00 51.25 251 GLY A C 1
ATOM 1964 O O . GLY A 1 251 ? -37.672 -6.834 26.631 1.00 51.25 251 GLY A O 1
ATOM 1965 N N . THR A 1 252 ? -35.978 -6.338 25.226 1.00 49.81 252 THR A N 1
ATOM 1966 C CA . THR A 1 252 ? -34.849 -6.489 26.163 1.00 49.81 252 THR A CA 1
ATOM 1967 C C . THR A 1 252 ? -34.182 -5.160 26.464 1.00 49.81 252 THR A C 1
ATOM 1969 O O . THR A 1 252 ? -33.857 -4.442 25.485 1.00 49.81 252 THR A O 1
#

Secondary structure (DSSP, 8-state):
-PPPSS-TTS-SS---PPPP--GGGHHHHHTTEEEETT-TTSS-EEEEEEEETTEEEEEEE--EEE--SSSTTT-SSSPPEEE--GGG-EEEEEEEHHHHHS--SEEEEEEE-S-TT-TT-EEEEEEEEEEPPS-HHHHHHHHHHHHHHHHT-SS-S-----------------------PPPEEEEEEEEETTTTEEEEEEE-TT-SSPPBHHHHHHHHHHHHT---HHHHHHHHHHHHHHHHHHHHHTT-

Radius of gyration: 24.85 Å; chains: 1; bounding box: 68×50×66 Å

pLDDT: mean 79.49, std 17.94, range [39.53, 97.31]

Sequence (252 aa):
MFRTARDQHTAPFAMQSKTFKPKRKVGEILSGITRDSGSHSGHPVFWFEENRSTGKRRNMNDGLIFTPSEGGYMQRKLPILKWKSSDLQTIDVSVRLEDLERKSDKLKIYCNGRHPHRENDTAEIYLRDIPMPKNSQLIREMQGVAREAGRRGGGGWGRHGGGRGGRGGRGGRNGGRGGGGSASCIVEIGYDKTEGKWVVYRTRPDKGKANFITTCMSTFDALIDNLSAETIVEVCRGQNSDRRGEKRRLGT

Organism: NCBI:txid91324

InterPro domains:
  IPR012340 Nucleic acid-binding, OB-fold [G3DSA:2.40.50.140] (182-250)
  IPR012340 Nucleic acid-binding, OB-fold [SSF50249] (184-237)
  IPR013846 mRNA capping enzyme, C-terminal domain [PF03919] (186-232)

Foldseek 3Di:
DDDDDDPPPPDPDDDDDDDDDALLCLVVQVVQWDWDCPPPLQQIWIWGWDQDPVGIDIDTDFFDWDDDPPCPPVNPPHDIDTAGPLSNLKFKWKFFLVQLPPPDQATWTWAAEDDPPPPPRIDGDCPDGPGDPPPPVQSVVFNVLLVVQLVVHLPDPDPPPDDDDDDDDDDDDPPDPRDNDGRIWMWMWGQDPVVRHIYTRHTPSVDSHTHYPVSVVVSVVCSVVHDDSVRSSVVSNPVPVVVVVVCVVVVD